Protein AF-A0A914ID58-F1 (afdb_monomer_lite)

Organism: Globodera rostochiensis (NCBI:txid31243)

pLDDT: mean 70.02, std 16.17, range [34.5, 93.0]

Structure (mmCIF, N/CA/C/O backbone):
data_AF-A0A914ID58-F1
#
_entry.id   AF-A0A914ID58-F1
#
loop_
_atom_site.group_PDB
_atom_site.id
_atom_site.type_symbol
_atom_site.label_atom_id
_atom_site.label_alt_id
_atom_site.label_comp_id
_atom_site.label_asym_id
_atom_site.label_entity_id
_atom_site.label_seq_id
_atom_site.pdbx_PDB_ins_code
_atom_site.Cartn_x
_atom_site.Cartn_y
_atom_site.Cartn_z
_atom_site.occupancy
_atom_site.B_iso_or_equiv
_atom_site.auth_seq_id
_atom_site.auth_comp_id
_atom_site.auth_asym_id
_atom_site.auth_atom_id
_atom_site.pdbx_PDB_model_num
ATOM 1 N N . MET A 1 1 ? 6.947 -47.157 29.639 1.00 54.00 1 MET A N 1
ATOM 2 C CA . MET A 1 1 ? 6.952 -46.141 30.723 1.00 54.00 1 MET A CA 1
ATOM 3 C C . MET A 1 1 ? 6.961 -44.685 30.224 1.00 54.00 1 MET A C 1
ATOM 5 O O . MET A 1 1 ? 6.535 -43.816 30.970 1.00 54.00 1 MET A O 1
ATOM 9 N N . GLN A 1 2 ? 7.393 -44.388 28.988 1.00 50.59 2 GLN A N 1
ATOM 10 C CA . GLN A 1 2 ? 7.407 -43.013 28.450 1.00 50.59 2 GLN A CA 1
ATOM 11 C C . GLN A 1 2 ? 6.043 -42.516 27.925 1.00 50.59 2 GLN A C 1
ATOM 13 O O . GLN A 1 2 ? 5.760 -41.330 28.056 1.00 50.59 2 GLN A O 1
ATOM 18 N N . LEU A 1 3 ? 5.170 -43.401 27.421 1.00 50.28 3 LEU A N 1
ATOM 19 C CA . LEU A 1 3 ? 3.848 -43.018 26.889 1.00 50.28 3 LEU A CA 1
ATOM 20 C C . LEU A 1 3 ? 2.952 -42.331 27.941 1.00 50.28 3 LEU A C 1
ATOM 22 O O . LEU A 1 3 ? 2.377 -41.280 27.680 1.00 50.28 3 LEU A O 1
ATOM 26 N N . ALA A 1 4 ? 2.934 -42.862 29.169 1.00 52.16 4 ALA A N 1
ATOM 27 C CA . ALA A 1 4 ? 2.129 -42.320 30.265 1.00 52.16 4 ALA A CA 1
ATOM 28 C C . ALA A 1 4 ? 2.566 -40.908 30.706 1.00 52.16 4 ALA A C 1
ATOM 30 O O . ALA A 1 4 ? 1.734 -40.128 31.166 1.00 52.16 4 ALA A O 1
ATOM 31 N N . ARG A 1 5 ? 3.854 -40.553 30.537 1.00 53.59 5 ARG A N 1
ATOM 32 C CA . ARG A 1 5 ? 4.367 -39.195 30.809 1.00 53.59 5 ARG A CA 1
ATOM 33 C C . ARG A 1 5 ? 3.942 -38.190 29.739 1.00 53.59 5 ARG A C 1
ATOM 35 O O . ARG A 1 5 ? 3.708 -37.032 30.066 1.00 53.59 5 ARG A O 1
ATOM 42 N N . PHE A 1 6 ? 3.819 -38.618 28.483 1.00 55.41 6 PHE A N 1
ATOM 43 C CA . PHE A 1 6 ? 3.346 -37.748 27.404 1.00 55.41 6 PHE A CA 1
ATOM 44 C C . PHE A 1 6 ? 1.855 -37.439 27.529 1.00 55.41 6 PHE A C 1
ATOM 46 O O . PHE A 1 6 ? 1.455 -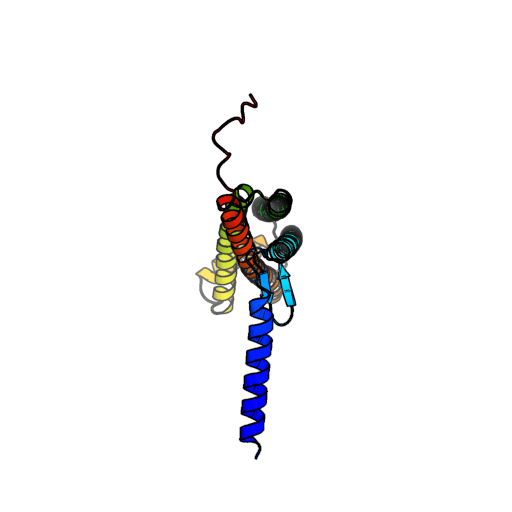36.294 27.332 1.00 55.41 6 PHE A O 1
ATOM 53 N N . GLU A 1 7 ? 1.044 -38.417 27.930 1.00 58.00 7 GLU A N 1
ATOM 54 C CA . GLU A 1 7 ? -0.385 -38.196 28.168 1.00 58.00 7 GLU A CA 1
ATOM 55 C C . GLU A 1 7 ? -0.623 -37.257 29.353 1.00 58.00 7 GLU A C 1
ATOM 57 O O . GLU A 1 7 ? -1.420 -36.327 29.246 1.00 58.00 7 GLU A O 1
ATOM 62 N N . THR A 1 8 ? 0.126 -37.406 30.450 1.00 62.38 8 THR A N 1
ATOM 63 C CA . THR A 1 8 ? 0.026 -36.480 31.593 1.00 62.38 8 THR A CA 1
ATOM 64 C C . THR A 1 8 ? 0.502 -35.070 31.251 1.00 62.38 8 THR A C 1
ATOM 66 O O . THR A 1 8 ? -0.122 -34.102 31.688 1.00 62.38 8 THR A O 1
ATOM 69 N N . LEU A 1 9 ? 1.542 -34.922 30.422 1.00 56.16 9 LEU A N 1
ATOM 70 C CA . LEU A 1 9 ? 1.986 -33.608 29.951 1.00 56.16 9 LEU A CA 1
ATOM 71 C C . LEU A 1 9 ? 0.943 -32.960 29.027 1.00 56.16 9 LEU A C 1
ATOM 73 O O . LEU A 1 9 ? 0.621 -31.786 29.188 1.00 56.16 9 LEU A O 1
ATOM 77 N N . ALA A 1 10 ? 0.363 -33.727 28.100 1.00 59.00 10 ALA A N 1
ATOM 78 C CA . ALA A 1 10 ? -0.673 -33.246 27.190 1.00 59.00 10 ALA A CA 1
ATOM 79 C C . ALA A 1 10 ? -1.956 -32.848 27.938 1.00 59.00 10 ALA A C 1
ATOM 81 O O . ALA A 1 10 ? -2.566 -31.828 27.615 1.00 59.00 10 ALA A O 1
ATOM 82 N N . ILE A 1 11 ? -2.342 -33.604 28.969 1.00 65.56 11 ILE A N 1
ATOM 83 C CA . ILE A 1 11 ? -3.489 -33.291 29.830 1.00 65.56 11 ILE A CA 1
ATOM 84 C C . ILE A 1 11 ? -3.209 -32.038 30.666 1.00 65.56 11 ILE A C 1
ATOM 86 O O . ILE A 1 11 ? -4.067 -31.159 30.721 1.00 65.56 11 ILE A O 1
ATOM 90 N N . SER A 1 12 ? -2.006 -31.902 31.232 1.00 61.50 12 SER A N 1
ATOM 91 C CA . SER A 1 12 ? -1.594 -30.720 32.002 1.00 61.50 12 SER A CA 1
ATOM 92 C C . SER A 1 12 ? -1.546 -29.454 31.137 1.00 61.50 12 SER A C 1
ATOM 94 O O . SER A 1 12 ? -2.072 -28.411 31.523 1.00 61.50 12 SER A O 1
ATOM 96 N N . ILE A 1 13 ? -1.029 -29.543 29.906 1.00 57.78 13 ILE A N 1
ATOM 97 C CA . ILE A 1 13 ? -1.053 -28.436 28.938 1.00 57.78 13 ILE A CA 1
ATOM 98 C C . ILE A 1 13 ? -2.498 -28.079 28.578 1.00 57.78 13 ILE A C 1
ATOM 100 O O . ILE A 1 13 ? -2.874 -26.909 28.616 1.00 57.78 13 ILE A O 1
ATOM 104 N N . LYS A 1 14 ? -3.344 -29.072 28.283 1.00 56.38 14 LYS A N 1
ATOM 105 C CA . LYS A 1 14 ? -4.752 -28.844 27.931 1.00 56.38 14 LYS A CA 1
ATOM 106 C C . LYS A 1 14 ? -5.540 -28.236 29.094 1.00 56.38 14 LYS A C 1
ATOM 108 O O . LYS A 1 14 ? -6.382 -27.377 28.854 1.00 56.38 14 LYS A O 1
ATOM 113 N N . GLN A 1 15 ? -5.255 -28.628 30.336 1.00 55.53 15 GLN A N 1
ATOM 114 C CA . GLN A 1 15 ? -5.858 -28.050 31.539 1.00 55.53 15 GLN A CA 1
ATOM 115 C C . GLN A 1 15 ? -5.365 -26.627 31.811 1.00 55.53 15 GLN A C 1
ATOM 117 O O . GLN A 1 15 ? -6.201 -25.769 32.072 1.00 55.53 15 GLN A O 1
ATOM 122 N N . ASN A 1 16 ? -4.073 -26.338 31.638 1.00 51.53 16 ASN A N 1
ATOM 123 C CA . ASN A 1 16 ? -3.541 -24.975 31.745 1.00 51.53 16 ASN A CA 1
ATOM 124 C C . ASN A 1 16 ? -4.132 -24.046 30.671 1.00 51.53 16 ASN A C 1
ATOM 126 O O . ASN A 1 16 ? -4.531 -22.924 30.975 1.00 51.53 16 ASN A O 1
ATOM 130 N N . PHE A 1 17 ? -4.299 -24.522 29.432 1.00 50.16 17 PHE A N 1
ATOM 131 C CA . PHE A 1 17 ? -4.996 -23.770 28.379 1.00 50.16 17 PHE A CA 1
ATOM 132 C C . PHE A 1 17 ? -6.484 -23.562 28.688 1.00 50.16 17 PHE A C 1
ATOM 134 O O . PHE A 1 17 ? -7.033 -22.499 28.397 1.00 50.16 17 PHE A O 1
ATOM 141 N N . LYS A 1 18 ? -7.143 -24.549 29.306 1.00 45.22 18 LYS A N 1
ATOM 142 C CA . LYS A 1 18 ? -8.551 -24.446 29.708 1.00 45.22 18 LYS A CA 1
ATOM 143 C C . LYS A 1 18 ? -8.740 -23.517 30.917 1.00 45.22 18 LYS A C 1
ATOM 145 O O . LYS A 1 18 ? -9.728 -22.794 30.953 1.00 45.22 18 LYS A O 1
ATOM 150 N N . GLN A 1 19 ? -7.780 -23.467 31.843 1.00 44.59 19 GLN A N 1
ATOM 151 C CA . GLN A 1 19 ? -7.748 -22.504 32.952 1.00 44.59 19 GLN A CA 1
ATOM 152 C C . GLN A 1 19 ? -7.433 -21.077 32.485 1.00 44.59 19 GLN A C 1
ATOM 154 O O . GLN A 1 19 ? -8.035 -20.135 32.996 1.00 44.59 19 GLN A O 1
ATOM 159 N N . LEU A 1 20 ? -6.583 -20.895 31.465 1.00 44.56 20 LEU A N 1
ATOM 160 C CA . LEU A 1 20 ? -6.441 -19.592 30.800 1.00 44.56 20 LEU A CA 1
ATOM 161 C C . LEU A 1 20 ? -7.729 -19.168 30.075 1.00 44.56 20 LEU A C 1
ATOM 163 O O . LEU A 1 20 ? -8.012 -17.976 29.997 1.00 44.56 20 LEU A O 1
ATOM 167 N N . SER A 1 21 ? -8.510 -20.129 29.572 1.00 43.53 21 SER A N 1
ATOM 168 C CA . SER A 1 21 ? -9.779 -19.888 28.875 1.00 43.53 21 SER A CA 1
ATOM 169 C C . SER A 1 21 ? -10.948 -19.577 29.815 1.00 43.53 21 SER A C 1
ATOM 171 O O . SER A 1 21 ? -11.846 -18.844 29.419 1.00 43.53 21 SER A O 1
ATOM 173 N N . SER A 1 22 ? -10.967 -20.064 31.060 1.00 34.50 22 SER A N 1
ATOM 174 C CA . SER A 1 22 ? -12.044 -19.727 32.008 1.00 34.50 22 SER A CA 1
ATOM 175 C C . SER A 1 22 ? -11.877 -18.356 32.675 1.00 34.50 22 SER A C 1
ATOM 177 O O . SER A 1 22 ? -12.791 -17.901 33.354 1.00 34.50 22 SER A O 1
ATOM 179 N N . MET A 1 23 ? -10.741 -17.673 32.472 1.00 39.75 23 MET A N 1
ATOM 180 C CA . MET A 1 23 ? -10.590 -16.243 32.789 1.00 39.75 23 MET A CA 1
ATOM 181 C C . MET A 1 23 ? -11.049 -15.321 31.642 1.00 39.75 23 MET A C 1
ATOM 183 O O . MET A 1 23 ? -10.952 -14.096 31.772 1.00 39.75 23 MET A O 1
ATOM 187 N N . ASP A 1 24 ? -11.584 -15.874 30.546 1.00 42.44 24 ASP A N 1
ATOM 188 C CA . ASP A 1 24 ? -12.280 -15.128 29.489 1.00 42.44 24 ASP A CA 1
ATOM 189 C C . ASP A 1 24 ? -13.736 -14.834 29.913 1.00 42.44 24 ASP A C 1
ATOM 191 O O . ASP A 1 24 ? -14.707 -15.192 29.249 1.00 42.44 24 ASP A O 1
ATOM 195 N N . ALA A 1 25 ? -13.881 -14.176 31.066 1.00 40.28 25 ALA A N 1
ATOM 196 C CA . ALA A 1 25 ? -15.147 -13.637 31.540 1.00 40.28 25 ALA A CA 1
ATOM 197 C C . ALA A 1 25 ? -15.590 -12.478 30.629 1.00 40.28 25 ALA A C 1
ATOM 199 O O . ALA A 1 25 ? -14.978 -11.410 30.645 1.00 40.28 25 ALA A O 1
ATOM 200 N N . GLU A 1 26 ? -16.608 -12.751 29.809 1.00 44.34 26 GLU A N 1
ATOM 201 C CA . GLU A 1 26 ? -17.712 -11.917 29.283 1.00 44.34 26 GLU A CA 1
ATOM 202 C C . GLU A 1 26 ? -17.503 -10.472 28.770 1.00 44.34 26 GLU A C 1
ATOM 204 O O . GLU A 1 26 ? -18.393 -9.968 28.095 1.00 44.34 26 GLU A O 1
ATOM 209 N N . ASN A 1 27 ? -16.365 -9.803 28.974 1.00 44.94 27 ASN A N 1
ATOM 210 C CA . ASN A 1 27 ? -16.196 -8.371 28.676 1.00 44.94 27 ASN A CA 1
ATOM 211 C C . ASN A 1 27 ? -14.786 -7.962 28.203 1.00 44.94 27 ASN A C 1
ATOM 213 O O . ASN A 1 27 ? -14.401 -6.799 28.335 1.00 44.94 27 ASN A O 1
ATOM 217 N N . ARG A 1 28 ? -13.972 -8.877 27.654 1.00 46.88 28 ARG A N 1
ATOM 218 C CA . ARG A 1 28 ? -12.628 -8.506 27.166 1.00 46.88 28 ARG A CA 1
ATOM 219 C C . ARG A 1 28 ? -12.630 -8.094 25.688 1.00 46.88 28 ARG A C 1
ATOM 221 O O . ARG A 1 28 ? -13.265 -8.769 24.875 1.00 46.88 28 ARG A O 1
ATOM 228 N N . PRO A 1 29 ? -11.904 -7.015 25.326 1.00 52.19 29 PRO A N 1
ATOM 229 C CA . PRO A 1 29 ? -11.808 -6.556 23.947 1.00 52.19 29 PRO A CA 1
ATOM 230 C C . PRO A 1 29 ? -11.175 -7.639 23.058 1.00 52.19 29 PRO A C 1
ATOM 232 O O . PRO A 1 29 ? -10.324 -8.406 23.524 1.00 52.19 29 PRO A O 1
ATOM 235 N N . PRO A 1 30 ? -11.557 -7.714 21.773 1.00 56.97 30 PRO A N 1
ATOM 236 C CA . PRO A 1 30 ? -11.017 -8.693 20.841 1.00 56.97 30 PRO A CA 1
ATOM 237 C C . PRO A 1 30 ? -9.487 -8.582 20.762 1.00 56.97 30 PRO A C 1
ATOM 239 O O . PRO A 1 30 ? -8.920 -7.493 20.642 1.00 56.97 30 PRO A O 1
ATOM 242 N N . THR A 1 31 ? -8.804 -9.724 20.843 1.00 55.09 31 THR A N 1
ATOM 243 C CA . THR A 1 31 ? -7.338 -9.831 20.792 1.00 55.09 31 THR A CA 1
ATOM 244 C C . THR A 1 31 ? -6.896 -10.562 19.527 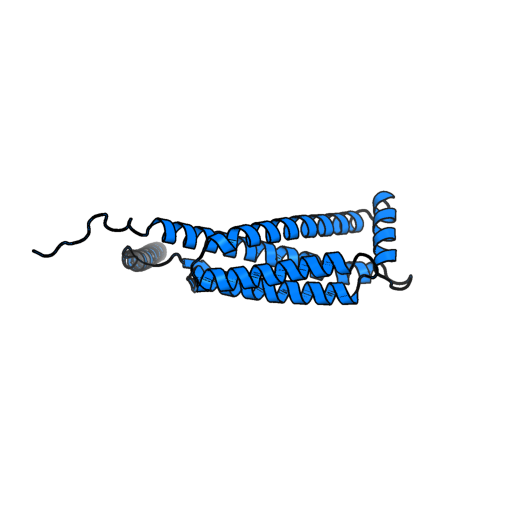1.00 55.09 31 THR A C 1
ATOM 246 O O . THR A 1 31 ? -7.583 -11.454 19.028 1.00 55.09 31 THR A O 1
ATOM 249 N N . PHE A 1 32 ? -5.743 -10.171 18.987 1.00 51.19 32 PHE A N 1
ATOM 250 C CA . PHE A 1 32 ? -5.013 -10.950 17.995 1.00 51.19 32 PHE A CA 1
ATOM 251 C C . PHE A 1 32 ? -4.015 -11.856 18.715 1.00 51.19 32 PHE A C 1
ATOM 253 O O . PHE A 1 32 ? -3.218 -11.394 19.535 1.00 51.19 32 PHE A O 1
ATOM 260 N N . CYS A 1 33 ? -4.041 -13.143 18.377 1.00 55.09 33 CYS A N 1
ATOM 261 C CA . CYS A 1 33 ? -3.009 -14.087 18.783 1.00 55.09 33 CYS A CA 1
ATOM 262 C C . CYS A 1 33 ? -1.959 -14.157 17.669 1.00 55.09 33 CYS A C 1
ATOM 264 O O . CYS A 1 33 ? -2.193 -14.803 16.649 1.00 55.09 33 CYS A O 1
ATOM 266 N N . CYS A 1 34 ? -0.819 -13.495 17.860 1.00 51.84 34 CYS A N 1
ATOM 267 C CA . CYS A 1 34 ? 0.357 -13.650 17.005 1.00 51.84 34 CYS A CA 1
ATOM 268 C C . CYS A 1 34 ? 1.428 -14.404 17.807 1.00 51.84 34 CYS A C 1
ATOM 270 O O . CYS A 1 34 ? 2.290 -13.798 18.441 1.00 51.84 34 CYS A O 1
ATOM 272 N N . GLY A 1 35 ? 1.342 -15.738 17.833 1.00 52.97 35 GLY A N 1
ATOM 273 C CA . GLY A 1 35 ? 2.275 -16.578 18.595 1.00 52.97 35 GLY A CA 1
ATOM 274 C C . GLY A 1 35 ? 2.160 -16.373 20.120 1.00 52.97 35 GLY A C 1
ATOM 275 O O . GLY A 1 35 ? 1.038 -16.336 20.626 1.00 52.97 35 GLY A O 1
ATOM 276 N N . PRO A 1 36 ? 3.272 -16.255 20.876 1.00 44.53 36 PRO A N 1
ATOM 277 C CA . PRO A 1 36 ? 3.241 -16.135 22.339 1.00 44.53 36 PRO A CA 1
ATOM 278 C C . PRO A 1 36 ? 2.733 -14.773 22.845 1.00 44.53 36 PRO A C 1
ATOM 280 O O . PRO A 1 36 ? 2.510 -14.610 24.043 1.00 44.53 36 PRO A O 1
ATOM 283 N N . PHE A 1 37 ? 2.524 -13.797 21.956 1.00 45.84 37 PHE A N 1
ATOM 284 C CA . PHE A 1 37 ? 2.069 -12.458 22.318 1.00 45.84 37 PHE A CA 1
ATOM 285 C C . PHE A 1 37 ? 0.579 -12.285 21.986 1.00 45.84 37 PHE A C 1
ATOM 287 O O . PHE A 1 37 ? 0.162 -12.356 20.826 1.00 45.84 37 PHE A O 1
ATOM 294 N N . ARG A 1 38 ? -0.240 -12.028 23.016 1.00 57.38 38 ARG A N 1
ATOM 295 C CA . ARG A 1 38 ? -1.610 -11.514 22.855 1.00 57.38 38 ARG A CA 1
ATOM 296 C C . ARG A 1 38 ? -1.536 -9.996 22.744 1.00 57.38 38 ARG A C 1
ATOM 298 O O . ARG A 1 38 ? -1.220 -9.322 23.719 1.00 57.38 38 ARG A O 1
ATOM 305 N N . VAL A 1 39 ? -1.852 -9.462 21.570 1.00 67.25 39 VAL A N 1
ATOM 306 C CA . VAL A 1 39 ? -1.942 -8.013 21.345 1.00 67.25 39 VAL A CA 1
ATOM 307 C C . VAL A 1 39 ? -3.413 -7.649 21.170 1.00 67.25 39 VAL A C 1
ATOM 309 O O . VAL A 1 39 ? -4.162 -8.363 20.498 1.00 67.25 39 VAL A O 1
ATOM 312 N N . SER A 1 40 ? -3.864 -6.557 21.793 1.00 77.62 40 SER A N 1
ATOM 313 C CA . SER A 1 40 ? -5.236 -6.078 21.583 1.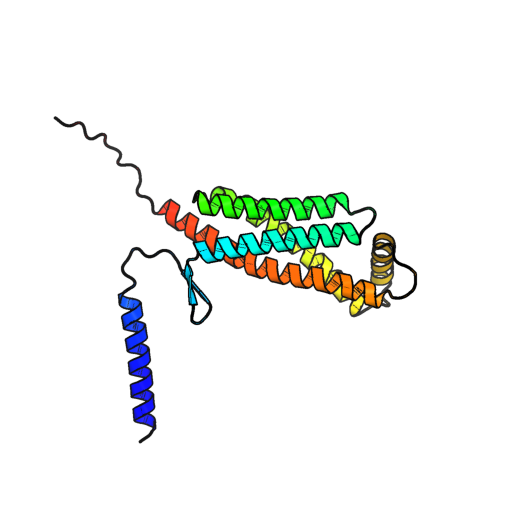00 77.62 40 SER A CA 1
ATOM 314 C C . SER A 1 40 ? -5.445 -5.724 20.105 1.00 77.62 40 SER A C 1
ATOM 316 O O . SER A 1 40 ? -4.526 -5.226 19.448 1.00 77.62 40 SER A O 1
ATOM 318 N N . ILE A 1 41 ? -6.640 -5.965 19.555 1.00 77.75 41 ILE A N 1
ATOM 319 C CA . ILE A 1 41 ? -6.907 -5.654 18.143 1.00 77.75 41 ILE A CA 1
ATOM 320 C C . ILE A 1 41 ? -6.726 -4.159 17.856 1.00 77.75 41 ILE A C 1
ATOM 322 O O . ILE A 1 41 ? -6.275 -3.798 16.772 1.00 77.75 41 ILE A O 1
ATOM 326 N N . GLY A 1 42 ? -7.019 -3.302 18.842 1.00 75.88 42 GLY A N 1
ATOM 327 C CA . GLY A 1 42 ? -6.818 -1.857 18.756 1.00 75.88 42 GLY A CA 1
ATOM 328 C C . GLY A 1 42 ? -5.340 -1.501 18.614 1.00 75.88 42 GLY A C 1
ATOM 329 O O . GLY A 1 42 ? -4.972 -0.791 17.683 1.00 75.88 42 GLY A O 1
ATOM 330 N N . THR A 1 43 ? -4.474 -2.071 19.459 1.00 80.56 43 THR A N 1
ATOM 331 C CA . THR A 1 43 ? -3.017 -1.870 19.375 1.00 80.56 43 THR A CA 1
ATOM 332 C C . THR A 1 43 ? -2.453 -2.401 18.058 1.00 80.56 43 THR A C 1
ATOM 334 O O . THR A 1 43 ? -1.681 -1.708 17.402 1.00 80.56 43 THR A O 1
ATOM 337 N N . ALA A 1 44 ? -2.865 -3.598 17.630 1.00 82.12 44 ALA A N 1
ATOM 338 C CA . ALA A 1 44 ? -2.414 -4.182 16.368 1.00 82.12 44 ALA A CA 1
ATOM 339 C C . ALA A 1 44 ? -2.838 -3.334 15.156 1.00 82.12 44 ALA A C 1
ATOM 341 O O . ALA A 1 44 ? -2.048 -3.141 14.231 1.00 82.12 44 ALA A O 1
ATOM 342 N N . THR A 1 45 ? -4.058 -2.791 15.182 1.00 85.19 45 THR A N 1
ATOM 343 C CA . THR A 1 45 ? -4.573 -1.895 14.137 1.00 85.19 45 THR A CA 1
ATOM 344 C C . THR A 1 45 ? -3.822 -0.570 14.121 1.00 85.19 45 THR A C 1
ATOM 346 O O . THR A 1 45 ? -3.422 -0.121 13.052 1.00 85.19 45 THR A O 1
ATOM 349 N N . TYR A 1 46 ? -3.576 0.024 15.291 1.00 85.75 46 TYR A N 1
ATOM 350 C CA . TYR A 1 46 ? -2.818 1.268 15.426 1.00 85.75 46 TYR A CA 1
ATOM 351 C C . TYR A 1 46 ? -1.397 1.121 14.873 1.00 85.75 46 TYR A C 1
ATOM 353 O O . TYR A 1 46 ? -0.997 1.876 13.993 1.00 85.75 46 TYR A O 1
ATOM 361 N N . VAL A 1 47 ? -0.655 0.106 15.329 1.00 87.75 47 VAL A N 1
ATOM 362 C CA . VAL A 1 47 ? 0.721 -0.143 14.873 1.00 87.75 47 VAL A CA 1
ATOM 363 C C . VAL A 1 47 ? 0.753 -0.448 13.375 1.00 87.75 47 VAL A C 1
ATOM 365 O O . VAL A 1 47 ? 1.608 0.068 12.664 1.00 87.75 47 VAL A O 1
ATOM 368 N N . SER A 1 48 ? -0.205 -1.233 12.873 1.00 89.44 48 SER A N 1
ATOM 369 C CA . SER A 1 48 ? -0.302 -1.520 11.437 1.00 89.44 48 SER A CA 1
ATOM 370 C C . SER A 1 48 ? -0.552 -0.259 10.612 1.00 89.44 48 SER A C 1
ATOM 372 O O . SER A 1 48 ? 0.088 -0.083 9.580 1.00 89.44 48 SER A O 1
ATOM 374 N N . ALA A 1 49 ? -1.432 0.634 11.070 1.00 88.06 49 ALA A N 1
ATOM 375 C CA . ALA A 1 49 ? -1.704 1.896 10.390 1.00 88.06 49 ALA A CA 1
ATOM 376 C C . ALA A 1 49 ? -0.482 2.831 10.401 1.00 88.06 49 ALA A C 1
ATOM 378 O O . ALA A 1 49 ? -0.165 3.419 9.372 1.00 88.06 49 ALA A O 1
ATOM 379 N N . VAL A 1 50 ? 0.257 2.911 11.514 1.00 91.19 50 VAL A N 1
ATOM 380 C CA . VAL A 1 50 ? 1.520 3.671 11.585 1.00 91.19 50 VAL A CA 1
ATOM 381 C C . VAL A 1 50 ? 2.556 3.107 10.611 1.00 91.19 50 VAL A C 1
ATOM 383 O O . VAL A 1 50 ? 3.167 3.865 9.860 1.00 91.19 50 VAL A O 1
ATOM 386 N N . ASN A 1 51 ? 2.727 1.785 10.568 1.00 90.69 51 ASN A N 1
ATOM 387 C CA . ASN A 1 51 ? 3.660 1.153 9.636 1.00 90.69 51 ASN A CA 1
ATOM 388 C C . ASN A 1 51 ? 3.281 1.430 8.178 1.00 90.69 51 ASN A C 1
ATOM 390 O O . ASN A 1 51 ? 4.158 1.745 7.378 1.00 90.69 51 ASN A O 1
ATOM 394 N N . CYS A 1 52 ? 1.992 1.354 7.831 1.00 91.06 52 CYS A N 1
ATOM 395 C CA . CYS A 1 52 ? 1.539 1.666 6.476 1.00 91.06 52 CYS A CA 1
ATOM 396 C C . CYS A 1 52 ? 1.750 3.140 6.128 1.00 91.06 52 CYS A C 1
ATOM 398 O O . CYS A 1 52 ? 2.243 3.434 5.047 1.00 91.06 52 CYS A O 1
ATOM 400 N N . PHE A 1 53 ? 1.474 4.063 7.054 1.00 92.56 53 PHE A N 1
ATOM 401 C CA . PHE A 1 53 ? 1.771 5.485 6.869 1.00 92.56 53 PHE A CA 1
ATOM 402 C C . PHE A 1 53 ? 3.251 5.724 6.528 1.00 92.56 53 PHE A C 1
ATOM 404 O O . PHE A 1 53 ? 3.562 6.401 5.551 1.00 92.56 53 PHE A O 1
ATOM 411 N N . VAL A 1 54 ? 4.168 5.123 7.293 1.00 93.00 54 VAL A N 1
ATOM 412 C CA . VAL A 1 54 ? 5.616 5.251 7.055 1.00 93.00 54 VAL A CA 1
ATOM 413 C C . VAL A 1 54 ? 6.026 4.609 5.726 1.00 93.00 54 VAL A C 1
ATOM 415 O O . VAL A 1 54 ? 6.814 5.195 4.984 1.00 93.00 54 VAL A O 1
ATOM 418 N N . LEU A 1 55 ? 5.483 3.432 5.402 1.00 90.56 55 LEU A N 1
ATOM 419 C CA . LEU A 1 55 ? 5.751 2.742 4.137 1.00 90.56 55 LEU A CA 1
ATOM 420 C C . LEU A 1 55 ? 5.302 3.563 2.924 1.00 90.56 55 LEU A C 1
ATOM 422 O O . LEU A 1 55 ? 6.056 3.662 1.959 1.00 90.56 55 LEU A O 1
ATOM 426 N N . GLU A 1 56 ? 4.119 4.174 2.973 1.00 90.25 56 GLU A N 1
ATOM 427 C CA . GLU A 1 56 ? 3.622 5.008 1.876 1.00 90.25 56 GLU A CA 1
ATOM 428 C C . GLU A 1 56 ? 4.437 6.303 1.741 1.00 90.25 56 GLU A C 1
ATOM 430 O O . GLU A 1 56 ? 4.741 6.715 0.626 1.00 90.25 56 GLU A O 1
ATOM 435 N N . LEU A 1 57 ? 4.902 6.915 2.838 1.00 90.75 57 LEU A N 1
ATOM 436 C CA . LEU A 1 57 ? 5.840 8.046 2.752 1.00 90.75 57 LEU A CA 1
ATOM 437 C C . LEU A 1 57 ? 7.165 7.651 2.092 1.00 90.75 57 LEU A C 1
ATOM 439 O O . LEU A 1 57 ? 7.676 8.384 1.242 1.00 90.75 57 LEU A O 1
ATOM 443 N N . PHE A 1 58 ? 7.710 6.487 2.453 1.00 88.69 58 PHE A N 1
ATOM 444 C CA . PHE A 1 58 ? 8.909 5.958 1.811 1.00 88.69 58 PHE A CA 1
ATOM 445 C C . PHE A 1 58 ? 8.668 5.699 0.321 1.00 88.69 58 PHE A C 1
ATOM 447 O O . PHE A 1 58 ? 9.499 6.071 -0.502 1.00 88.69 58 PHE A O 1
ATOM 454 N N . LEU A 1 59 ? 7.520 5.124 -0.045 1.00 85.75 59 LEU A N 1
ATOM 455 C CA . LEU A 1 59 ? 7.167 4.849 -1.436 1.00 85.75 59 LEU A CA 1
ATOM 456 C C . LEU A 1 59 ? 6.913 6.132 -2.240 1.00 85.75 59 LEU A C 1
ATOM 458 O O . LEU A 1 59 ? 7.272 6.186 -3.413 1.00 85.75 59 LEU A O 1
ATOM 462 N N . ALA A 1 60 ? 6.358 7.179 -1.626 1.00 85.69 60 ALA A N 1
ATOM 463 C CA . ALA A 1 60 ? 6.202 8.494 -2.242 1.00 85.69 60 ALA A CA 1
ATOM 464 C C . ALA A 1 60 ? 7.565 9.144 -2.512 1.00 85.69 60 ALA A C 1
ATOM 466 O O . ALA A 1 60 ? 7.790 9.652 -3.608 1.00 85.69 60 ALA A O 1
ATOM 467 N N . GLY A 1 61 ? 8.488 9.084 -1.546 1.00 83.00 61 GLY A N 1
ATOM 468 C CA . GLY A 1 61 ? 9.860 9.568 -1.711 1.00 83.00 61 GLY A CA 1
ATOM 469 C C . GLY A 1 61 ? 10.650 8.760 -2.743 1.00 83.00 61 GLY A C 1
ATOM 470 O O . GLY A 1 61 ? 11.320 9.339 -3.595 1.00 83.00 61 GLY A O 1
ATOM 471 N N . HIS A 1 62 ? 10.520 7.430 -2.709 1.00 79.81 62 HIS A N 1
ATOM 472 C CA . HIS A 1 62 ? 11.107 6.537 -3.704 1.00 79.81 62 HIS A CA 1
ATOM 473 C C . HIS A 1 62 ? 10.552 6.838 -5.085 1.00 79.81 62 HIS A C 1
ATOM 475 O O . HIS A 1 62 ? 11.335 6.979 -6.008 1.00 79.81 62 HIS A O 1
ATOM 481 N N . SER A 1 63 ? 9.233 7.009 -5.212 1.00 77.31 63 SER A N 1
ATOM 482 C CA . SER A 1 63 ? 8.637 7.468 -6.456 1.00 77.31 63 SER A CA 1
ATOM 483 C C . SER A 1 63 ? 9.348 8.754 -6.852 1.00 77.31 63 SER A C 1
ATOM 485 O O . SER A 1 63 ? 10.155 8.670 -7.767 1.00 77.31 63 SER A O 1
ATOM 487 N N . LEU A 1 64 ? 9.215 9.862 -6.102 1.00 75.81 64 LEU A N 1
ATOM 488 C CA . LEU A 1 64 ? 9.803 11.187 -6.399 1.00 75.81 64 LEU A CA 1
ATOM 489 C C . LEU A 1 64 ? 11.243 11.180 -6.949 1.00 75.81 64 LEU A C 1
ATOM 491 O O . LEU A 1 64 ? 11.558 12.010 -7.799 1.00 75.81 64 LEU A O 1
ATOM 495 N N . ALA A 1 65 ? 12.091 10.251 -6.509 1.00 71.56 65 ALA A N 1
ATOM 496 C CA . ALA A 1 65 ? 13.462 10.109 -6.986 1.00 71.56 65 ALA A CA 1
ATOM 497 C C . ALA A 1 65 ? 13.617 9.456 -8.381 1.00 71.56 65 ALA A C 1
ATOM 499 O O . ALA A 1 65 ? 14.617 9.722 -9.046 1.00 71.56 65 ALA A O 1
ATOM 500 N N . PHE A 1 66 ? 12.680 8.610 -8.830 1.00 66.38 66 PHE A N 1
ATOM 501 C CA . PHE A 1 66 ? 12.881 7.699 -9.967 1.00 66.38 66 PHE A CA 1
ATOM 502 C C . PHE A 1 66 ? 11.954 7.884 -11.187 1.00 66.38 66 PHE A C 1
ATOM 504 O O . PHE A 1 66 ? 12.362 7.454 -12.264 1.00 66.38 66 PHE A O 1
ATOM 511 N N . PHE A 1 67 ? 10.772 8.521 -11.116 1.00 64.25 67 PHE A N 1
ATOM 512 C CA . PHE A 1 67 ? 9.920 8.724 -12.315 1.00 64.25 67 PHE A CA 1
ATOM 513 C C . PHE A 1 67 ? 9.804 10.195 -12.772 1.00 64.25 67 PHE A C 1
ATOM 515 O O . PHE A 1 67 ? 9.807 11.126 -11.974 1.00 64.25 67 PHE A O 1
ATOM 522 N N . SER A 1 68 ? 9.679 10.438 -14.084 1.00 58.44 68 SER A N 1
ATOM 523 C CA . SER A 1 68 ? 9.814 11.803 -14.641 1.00 58.44 68 SER A CA 1
ATOM 524 C C . SER A 1 68 ? 8.498 12.545 -14.959 1.00 58.44 68 SER A C 1
ATOM 526 O O . SER A 1 68 ? 8.379 13.711 -14.603 1.00 58.44 68 SER A O 1
ATOM 528 N N . TYR A 1 69 ? 7.494 11.924 -15.603 1.00 51.75 69 TYR A N 1
ATOM 529 C CA . TYR A 1 69 ? 6.299 12.651 -16.116 1.00 51.75 69 TYR A CA 1
ATOM 530 C C . TYR A 1 69 ? 4.937 12.166 -15.578 1.00 51.75 69 TYR A C 1
ATOM 532 O O . TYR A 1 69 ? 4.034 12.974 -15.380 1.00 51.75 69 TYR A O 1
ATOM 540 N N . LEU A 1 70 ? 4.779 10.877 -15.256 1.00 56.19 70 LEU A N 1
ATOM 541 C CA . LEU A 1 70 ? 3.564 10.315 -14.621 1.00 56.19 70 LEU A CA 1
ATOM 542 C C . LEU A 1 70 ? 3.534 10.502 -13.095 1.00 56.19 70 LEU A C 1
ATOM 544 O O . LEU A 1 70 ? 2.708 9.936 -12.378 1.00 56.19 70 LEU A O 1
ATOM 548 N N . HIS A 1 71 ? 4.467 11.301 -12.593 1.00 64.88 71 HIS A N 1
ATOM 549 C CA . HIS A 1 71 ? 4.924 11.184 -11.231 1.00 64.88 71 HIS A CA 1
ATOM 550 C C . HIS A 1 71 ? 4.041 11.856 -10.206 1.00 64.88 71 HIS A C 1
ATOM 552 O O . HIS A 1 71 ? 3.819 11.328 -9.123 1.00 64.88 71 HIS A O 1
ATOM 558 N N . TYR A 1 72 ? 3.510 13.016 -10.572 1.00 70.00 72 TYR A N 1
ATOM 559 C CA . TYR A 1 72 ? 2.759 13.835 -9.644 1.00 70.00 72 TYR A CA 1
ATOM 560 C C . TYR A 1 72 ? 1.479 13.129 -9.190 1.00 70.00 72 TYR A C 1
ATOM 562 O O . TYR A 1 72 ? 1.197 13.079 -8.001 1.00 70.00 72 TYR A O 1
ATOM 570 N N . TYR A 1 73 ? 0.753 12.487 -10.110 1.00 78.88 73 TYR A N 1
ATOM 571 C CA . TYR A 1 73 ? -0.475 11.762 -9.775 1.00 78.88 73 TYR A CA 1
ATOM 572 C C . TYR A 1 73 ? -0.215 10.493 -8.963 1.00 78.88 73 TYR A C 1
ATOM 574 O O . TYR A 1 73 ? -0.935 10.236 -8.003 1.00 78.88 73 TYR A O 1
ATOM 582 N N . ALA A 1 74 ? 0.825 9.727 -9.308 1.00 75.44 74 ALA A N 1
ATOM 583 C CA . ALA A 1 74 ? 1.202 8.538 -8.549 1.00 75.44 74 ALA A CA 1
ATOM 584 C C . ALA A 1 74 ? 1.655 8.906 -7.127 1.00 75.44 74 ALA A C 1
ATOM 586 O O . ALA A 1 74 ? 1.181 8.320 -6.158 1.00 75.44 74 ALA A O 1
ATOM 587 N N . VAL A 1 75 ? 2.497 9.935 -6.990 1.00 82.25 75 VAL A N 1
ATOM 588 C CA . VAL A 1 75 ? 2.956 10.450 -5.694 1.00 82.25 75 VAL A CA 1
ATOM 589 C C . VAL A 1 75 ? 1.788 10.997 -4.880 1.00 82.25 75 VAL A C 1
ATOM 591 O O . VAL A 1 75 ? 1.652 10.643 -3.714 1.00 82.25 75 VAL A O 1
ATOM 594 N N . LEU A 1 76 ? 0.908 11.809 -5.474 1.00 86.75 76 LEU A N 1
ATOM 595 C CA . LEU A 1 76 ? -0.285 12.316 -4.792 1.00 86.75 76 LEU A CA 1
ATOM 596 C C . LEU A 1 76 ? -1.211 11.190 -4.334 1.00 86.75 76 LEU A C 1
ATOM 598 O O . LEU A 1 76 ? -1.767 11.270 -3.243 1.00 86.75 76 LEU A O 1
ATOM 602 N N . PHE A 1 77 ? -1.370 10.143 -5.142 1.00 87.81 77 PHE A N 1
ATOM 603 C CA . PHE A 1 77 ? -2.174 8.987 -4.773 1.00 87.81 77 PHE A CA 1
ATOM 604 C C . PHE A 1 77 ? -1.558 8.224 -3.594 1.00 87.81 77 PHE A C 1
ATOM 606 O O . PHE A 1 77 ? -2.257 7.936 -2.627 1.00 87.81 77 PHE A O 1
ATOM 613 N N . VAL A 1 78 ? -0.247 7.971 -3.616 1.00 87.25 78 VAL A N 1
ATOM 614 C CA . VAL A 1 78 ? 0.478 7.345 -2.496 1.00 87.25 78 VAL A CA 1
ATOM 615 C C . VAL A 1 78 ? 0.404 8.212 -1.232 1.00 87.25 78 VAL A C 1
ATOM 617 O O . VAL A 1 78 ? 0.153 7.705 -0.141 1.00 87.25 78 VAL A O 1
ATOM 620 N N . LEU A 1 79 ? 0.526 9.535 -1.360 1.00 90.38 79 LEU A N 1
ATOM 621 C CA . LEU A 1 79 ? 0.339 10.463 -0.242 1.00 90.38 79 LEU A CA 1
ATOM 622 C C . LEU A 1 79 ? -1.101 10.440 0.285 1.00 90.38 79 LEU A C 1
ATOM 624 O O . LEU A 1 79 ? -1.302 10.467 1.496 1.00 90.38 79 LEU A O 1
ATOM 628 N N . ALA A 1 80 ? -2.105 10.340 -0.587 1.00 91.12 80 ALA A N 1
ATOM 629 C CA . ALA A 1 80 ? -3.493 10.166 -0.170 1.00 91.12 80 ALA A CA 1
ATOM 630 C C . ALA A 1 80 ? -3.691 8.848 0.602 1.00 91.12 80 ALA A C 1
ATOM 632 O O . ALA A 1 80 ? -4.415 8.842 1.598 1.00 91.12 80 ALA A O 1
ATOM 633 N N . CYS A 1 81 ? -2.999 7.768 0.213 1.00 91.19 81 CYS A N 1
ATOM 634 C CA . CYS A 1 81 ? -2.945 6.515 0.979 1.00 91.19 81 CYS A CA 1
ATOM 635 C C . CYS A 1 81 ? -2.311 6.735 2.359 1.00 91.19 81 CYS A C 1
ATOM 637 O O . CYS A 1 81 ? -2.894 6.361 3.374 1.00 91.19 81 CYS A O 1
ATOM 639 N N . ALA A 1 82 ? -1.186 7.452 2.433 1.00 91.25 82 ALA A N 1
ATOM 640 C CA . ALA A 1 82 ? -0.563 7.812 3.706 1.00 91.25 82 ALA A CA 1
ATOM 641 C C . ALA A 1 82 ? -1.534 8.595 4.617 1.00 91.25 82 ALA A C 1
ATOM 643 O O . ALA A 1 82 ? -1.716 8.255 5.789 1.00 91.25 82 ALA A O 1
ATOM 644 N N . PHE A 1 83 ? -2.226 9.604 4.081 1.00 91.44 83 PHE A N 1
ATOM 645 C CA . PHE A 1 83 ? -3.241 10.352 4.830 1.00 91.44 83 PHE A CA 1
ATOM 646 C C . PHE A 1 83 ? -4.429 9.481 5.262 1.00 91.44 83 PHE A C 1
ATOM 648 O O . PHE A 1 83 ? -4.956 9.678 6.359 1.00 91.44 83 PHE A O 1
ATOM 655 N N . SER A 1 84 ? -4.826 8.492 4.458 1.00 92.56 84 SER A N 1
ATOM 656 C CA . SER A 1 84 ? -5.860 7.516 4.827 1.00 92.56 84 SER A CA 1
ATOM 657 C C . SER A 1 84 ? -5.472 6.770 6.113 1.00 92.56 84 SER A C 1
ATOM 659 O O . SER A 1 84 ? -6.275 6.644 7.039 1.00 92.56 84 SER A O 1
ATOM 661 N N . HIS A 1 85 ? -4.208 6.367 6.252 1.00 90.44 85 HIS A N 1
ATOM 662 C CA . HIS A 1 85 ? -3.732 5.681 7.451 1.00 90.44 85 HIS A CA 1
ATOM 663 C C . HIS A 1 85 ? -3.709 6.586 8.692 1.00 90.44 85 HIS A C 1
ATOM 665 O O . HIS A 1 85 ? -4.002 6.116 9.794 1.00 90.44 85 HIS A O 1
ATOM 671 N N . LEU A 1 86 ? -3.463 7.893 8.538 1.00 90.38 86 LEU A N 1
ATOM 672 C CA . LEU A 1 86 ? -3.643 8.863 9.628 1.00 90.38 86 LEU A CA 1
ATOM 673 C C . LEU A 1 86 ? -5.113 8.960 10.064 1.00 90.38 86 LEU A C 1
ATOM 675 O O . LEU A 1 86 ? -5.397 9.011 11.263 1.00 90.38 86 LEU A O 1
ATOM 679 N N . LEU A 1 87 ? -6.057 8.920 9.118 1.00 89.62 87 LEU A N 1
ATOM 680 C CA . LEU A 1 87 ? -7.490 8.876 9.427 1.00 89.62 87 LEU A CA 1
ATOM 681 C C . LEU A 1 87 ? -7.890 7.573 10.123 1.00 89.62 87 LEU A C 1
ATOM 683 O O . LEU A 1 87 ? -8.734 7.606 11.015 1.00 89.62 87 LEU A O 1
ATOM 687 N N . VAL A 1 88 ? -7.265 6.442 9.787 1.00 87.44 88 VAL A N 1
ATOM 688 C CA . VAL A 1 88 ? -7.441 5.170 10.511 1.00 87.44 88 VAL A CA 1
ATOM 689 C C . VAL A 1 88 ? -6.941 5.286 11.953 1.00 87.44 88 VAL A C 1
ATOM 691 O O . VAL A 1 88 ? -7.631 4.847 12.874 1.00 87.44 88 VAL A O 1
ATOM 694 N N . ILE A 1 89 ? -5.780 5.909 12.176 1.00 87.81 89 ILE A N 1
ATOM 695 C CA . ILE A 1 89 ? -5.234 6.162 13.520 1.00 87.81 89 ILE A CA 1
ATOM 696 C C . ILE A 1 89 ? -6.189 7.049 14.329 1.00 87.81 89 ILE A C 1
ATOM 698 O O . ILE A 1 89 ? -6.556 6.711 15.457 1.00 87.81 89 ILE A O 1
ATOM 702 N N . TYR A 1 90 ? -6.642 8.153 13.737 1.00 85.81 90 TYR A N 1
ATOM 703 C CA . TYR A 1 90 ? -7.605 9.059 14.358 1.00 85.81 90 TYR A CA 1
ATOM 704 C C . TYR A 1 90 ? -8.961 8.380 14.607 1.00 85.81 90 TYR A C 1
ATOM 706 O O . TYR A 1 90 ? -9.576 8.565 15.658 1.00 85.81 90 TYR A O 1
ATOM 714 N N . GLY A 1 91 ? -9.424 7.550 13.672 1.00 82.19 91 GLY A N 1
ATOM 715 C CA . GLY A 1 91 ? -10.651 6.772 13.793 1.00 82.19 91 GLY A CA 1
ATOM 716 C C . GLY A 1 91 ? -10.577 5.732 14.907 1.00 82.19 91 GLY A C 1
ATOM 717 O O . GLY A 1 91 ? -11.557 5.562 15.630 1.00 82.19 91 GLY A O 1
ATOM 718 N N . GLN A 1 92 ? -9.422 5.083 15.097 1.00 83.00 92 GLN A N 1
ATOM 719 C CA . GLN A 1 92 ? -9.182 4.215 16.253 1.00 83.00 92 GLN A CA 1
ATOM 720 C C . GLN A 1 92 ? -9.243 5.008 17.560 1.00 83.00 92 GLN A C 1
ATOM 722 O O . GLN A 1 92 ? -9.937 4.599 18.490 1.00 83.00 92 GLN A O 1
ATOM 727 N N . TYR A 1 93 ? -8.565 6.158 17.621 1.00 83.06 93 TYR A N 1
ATOM 728 C CA . TYR A 1 93 ? -8.543 7.009 18.813 1.00 83.06 93 TYR A CA 1
ATOM 729 C C . TYR A 1 93 ? -9.952 7.470 19.224 1.00 83.06 93 TYR A C 1
ATOM 731 O O . TYR A 1 93 ? -10.332 7.339 20.385 1.00 83.06 93 TYR A O 1
ATOM 739 N N . ASN A 1 94 ? -10.765 7.915 18.261 1.00 83.31 94 ASN A N 1
ATOM 740 C CA . ASN A 1 94 ? -12.139 8.375 18.502 1.00 83.31 94 ASN A CA 1
ATOM 741 C C . ASN A 1 94 ? -13.193 7.259 18.461 1.00 83.31 94 ASN A C 1
ATOM 743 O O . ASN A 1 94 ? -14.387 7.547 18.519 1.00 83.31 94 ASN A O 1
ATOM 747 N N . ARG A 1 95 ? -12.776 5.993 18.322 1.00 77.88 95 ARG A N 1
ATOM 748 C CA . ARG A 1 95 ? -13.658 4.819 18.193 1.00 77.88 95 ARG A CA 1
ATOM 749 C C . ARG A 1 95 ? -14.760 4.988 17.136 1.00 77.88 95 ARG A C 1
ATOM 751 O O . ARG A 1 95 ? -15.884 4.527 17.324 1.00 77.88 95 ARG A O 1
ATOM 758 N N . ASN A 1 96 ? -14.447 5.638 16.014 1.00 78.94 96 ASN A N 1
ATOM 759 C CA . ASN A 1 96 ? -15.402 5.911 14.942 1.00 78.94 96 ASN A CA 1
ATOM 760 C C . ASN A 1 96 ? -15.125 5.017 13.715 1.00 78.94 96 ASN A C 1
ATOM 762 O O . ASN A 1 96 ? -14.255 5.345 12.902 1.00 78.94 96 ASN A O 1
ATOM 766 N N . PRO A 1 97 ? -15.866 3.904 13.534 1.00 75.75 97 PRO A N 1
ATOM 767 C CA . PRO A 1 97 ? -15.631 2.965 12.438 1.00 75.75 97 PRO A CA 1
ATOM 768 C C . PRO A 1 97 ? -15.971 3.540 11.054 1.00 75.75 97 PRO A C 1
ATOM 770 O O . PRO A 1 97 ? -15.472 3.029 10.054 1.00 75.75 97 PRO A O 1
ATOM 773 N N . ASN A 1 98 ? -16.770 4.609 10.958 1.00 82.12 98 ASN A N 1
ATOM 774 C CA . ASN A 1 98 ? -17.162 5.187 9.665 1.00 82.12 98 ASN A CA 1
ATOM 775 C C . ASN A 1 98 ? -15.978 5.825 8.926 1.00 82.12 98 ASN A C 1
ATOM 777 O O . ASN A 1 98 ? -15.994 5.907 7.702 1.00 82.12 98 ASN A O 1
ATOM 781 N N . LEU A 1 99 ? -14.928 6.211 9.657 1.00 80.69 99 LEU A N 1
ATOM 782 C CA . LEU A 1 99 ? -13.695 6.745 9.079 1.00 80.69 99 LEU A CA 1
ATOM 783 C C . LEU A 1 99 ? -12.821 5.658 8.429 1.00 80.69 99 LEU A C 1
ATOM 785 O O . LEU A 1 99 ? -11.964 5.974 7.612 1.00 80.69 99 LEU A O 1
ATOM 789 N N . PHE A 1 100 ? -13.051 4.375 8.730 1.00 80.25 100 PHE A N 1
ATOM 790 C CA . PHE A 1 100 ? -12.245 3.264 8.206 1.00 80.25 100 PHE A CA 1
ATOM 791 C C . PHE A 1 100 ? -12.685 2.834 6.812 1.00 80.25 100 PHE A C 1
ATOM 793 O O . PHE A 1 100 ? -11.846 2.457 6.004 1.00 80.25 100 PHE A O 1
ATOM 800 N N . ALA A 1 101 ? -13.988 2.865 6.527 1.00 77.75 101 ALA A N 1
ATOM 801 C CA . ALA A 1 101 ? -14.550 2.404 5.259 1.00 77.75 101 ALA A CA 1
ATOM 802 C C . ALA A 1 101 ? -13.957 3.102 4.013 1.00 77.75 101 ALA A C 1
ATOM 804 O O . ALA A 1 101 ? -13.574 2.390 3.076 1.00 77.75 101 ALA A O 1
ATOM 805 N N . PRO A 1 102 ? -13.816 4.446 3.972 1.00 81.81 102 PRO A N 1
ATOM 806 C CA . PRO A 1 102 ? -13.161 5.099 2.841 1.00 81.81 102 PRO A CA 1
ATOM 807 C C . PRO A 1 102 ? -11.665 4.761 2.767 1.00 81.81 102 PRO A C 1
ATOM 809 O O . PRO A 1 102 ? -11.155 4.541 1.672 1.00 81.81 102 PRO A O 1
ATOM 812 N N . CYS A 1 103 ? -10.980 4.632 3.908 1.00 86.12 103 CYS A N 1
ATOM 813 C CA . CYS A 1 103 ? -9.552 4.299 3.945 1.00 86.12 103 CYS A CA 1
ATOM 814 C C . CYS A 1 103 ? -9.286 2.873 3.437 1.00 86.12 103 CYS A C 1
ATOM 816 O O . CYS A 1 103 ? -8.434 2.672 2.583 1.00 86.12 103 CYS A O 1
ATOM 818 N N . LEU A 1 104 ? -10.094 1.896 3.860 1.00 85.19 104 LEU A N 1
ATOM 819 C CA . LEU A 1 104 ? -10.020 0.513 3.376 1.00 85.19 104 LEU A CA 1
ATOM 820 C C . LEU A 1 104 ? -10.346 0.394 1.880 1.00 85.19 104 LEU A C 1
ATOM 822 O O . LEU A 1 104 ? -9.803 -0.468 1.192 1.00 85.19 104 LEU A O 1
ATOM 826 N N . SER A 1 105 ? -11.244 1.232 1.362 1.00 87.50 105 SER A N 1
ATOM 827 C CA . SER A 1 105 ? -11.516 1.272 -0.079 1.00 87.50 105 SER A CA 1
ATOM 828 C C . SER A 1 105 ? -10.303 1.795 -0.849 1.00 87.50 105 SER A C 1
ATOM 830 O O . SER A 1 105 ? -9.902 1.206 -1.851 1.00 87.50 105 SER A O 1
ATOM 832 N N . LEU A 1 106 ? -9.693 2.872 -0.353 1.00 88.69 106 LEU A N 1
ATOM 833 C CA . LEU A 1 106 ? -8.536 3.511 -0.969 1.00 88.69 106 LEU A CA 1
ATOM 834 C C . LEU A 1 106 ? -7.302 2.591 -0.953 1.00 88.69 106 LEU A C 1
ATOM 836 O O . LEU A 1 106 ? -6.668 2.410 -1.992 1.00 88.69 106 LEU A O 1
ATOM 840 N N . ASP A 1 107 ? -7.048 1.904 0.162 1.00 85.56 107 ASP A N 1
ATOM 841 C CA . ASP A 1 107 ? -6.000 0.880 0.269 1.00 85.56 107 ASP A CA 1
ATOM 842 C C . ASP A 1 107 ? -6.243 -0.297 -0.686 1.00 85.56 107 ASP A C 1
ATOM 844 O O . ASP A 1 107 ? -5.308 -0.815 -1.295 1.00 85.56 107 ASP A O 1
ATOM 848 N N . GLY A 1 108 ? -7.502 -0.722 -0.848 1.00 86.19 108 GLY A N 1
ATOM 849 C CA . GLY A 1 108 ? -7.873 -1.789 -1.778 1.00 86.19 108 GLY A CA 1
ATOM 850 C C . GLY A 1 108 ? -7.577 -1.419 -3.233 1.00 86.19 108 GLY A C 1
ATOM 851 O O . GLY A 1 108 ? -6.985 -2.211 -3.967 1.00 86.19 108 GLY A O 1
ATOM 852 N N . ILE A 1 109 ? -7.923 -0.191 -3.633 1.00 89.44 109 ILE A N 1
ATOM 853 C CA . ILE A 1 109 ? -7.599 0.358 -4.957 1.00 89.44 109 ILE A CA 1
ATOM 854 C C . ILE A 1 109 ? -6.079 0.397 -5.155 1.00 89.44 109 ILE A C 1
ATOM 856 O O . ILE A 1 109 ? -5.569 -0.064 -6.178 1.00 89.44 109 ILE A O 1
ATOM 860 N N . ARG A 1 110 ? -5.339 0.887 -4.156 1.00 86.94 110 ARG A N 1
ATOM 861 C CA . ARG A 1 110 ? -3.873 0.940 -4.174 1.00 86.94 110 ARG A CA 1
ATOM 862 C C . ARG A 1 110 ? -3.247 -0.441 -4.330 1.00 86.94 110 ARG A C 1
ATOM 864 O O . ARG A 1 110 ? -2.367 -0.623 -5.170 1.00 86.94 110 ARG A O 1
ATOM 871 N N . LEU A 1 111 ? -3.702 -1.425 -3.554 1.00 87.88 111 LEU A N 1
ATOM 872 C CA . LEU A 1 111 ? -3.215 -2.803 -3.629 1.00 87.88 111 LEU A CA 1
ATOM 873 C C . LEU A 1 111 ? -3.488 -3.427 -4.995 1.00 87.88 111 LEU A C 1
ATOM 875 O O . LEU A 1 111 ? -2.606 -4.093 -5.531 1.00 87.88 111 LEU A O 1
ATOM 879 N N . PHE A 1 112 ? -4.665 -3.179 -5.575 1.00 88.94 112 PHE A N 1
ATOM 880 C CA . PHE A 1 112 ? -5.001 -3.656 -6.913 1.00 88.94 112 PHE A CA 1
ATOM 881 C C . PHE A 1 112 ? -4.031 -3.110 -7.969 1.00 88.94 112 PHE A C 1
ATOM 883 O O . PHE A 1 112 ? -3.436 -3.890 -8.714 1.00 88.94 112 PHE A O 1
ATOM 890 N N . PHE A 1 113 ? -3.807 -1.792 -7.996 1.00 84.31 113 PHE A N 1
ATOM 891 C CA . PHE A 1 113 ? -2.870 -1.179 -8.941 1.00 84.31 113 PHE A CA 1
ATOM 892 C C . PHE A 1 113 ? -1.434 -1.664 -8.738 1.00 84.31 113 PHE A C 1
ATOM 894 O O . PHE A 1 113 ? -0.747 -1.977 -9.710 1.00 84.31 113 PHE A O 1
ATOM 901 N N . SER A 1 114 ? -0.991 -1.775 -7.486 1.00 82.44 114 SER A N 1
ATOM 902 C CA . SER A 1 114 ? 0.366 -2.215 -7.16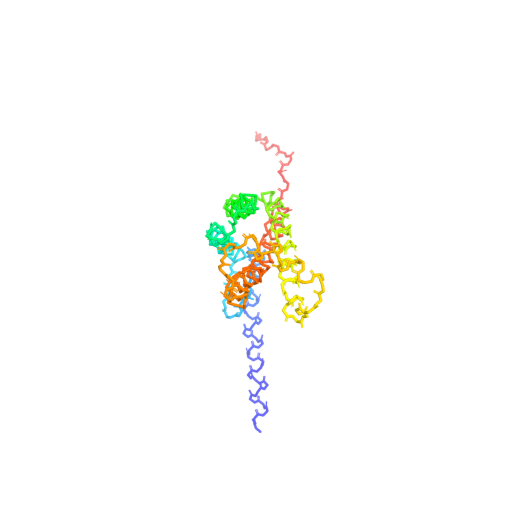8 1.00 82.44 114 SER A CA 1
ATOM 903 C C . SER A 1 114 ? 0.600 -3.685 -7.530 1.00 82.44 114 SER A C 1
ATOM 905 O O . SER A 1 114 ? 1.629 -4.028 -8.113 1.00 82.44 114 SER A O 1
ATOM 907 N N . ALA A 1 115 ? -0.376 -4.560 -7.269 1.00 85.56 115 ALA A N 1
ATOM 908 C CA . ALA A 1 115 ? -0.325 -5.963 -7.675 1.00 85.56 115 ALA A CA 1
ATOM 909 C C . ALA A 1 115 ? -0.326 -6.111 -9.203 1.00 85.56 115 ALA A C 1
ATOM 911 O O . ALA A 1 115 ? 0.464 -6.887 -9.743 1.00 85.56 115 ALA A O 1
ATOM 912 N N . PHE A 1 116 ? -1.156 -5.331 -9.904 1.00 85.12 116 PHE A N 1
ATOM 913 C CA . PHE A 1 116 ? -1.155 -5.288 -11.363 1.00 85.12 116 PHE A CA 1
ATOM 914 C C . PHE A 1 116 ? 0.219 -4.871 -11.900 1.00 85.12 116 PHE A C 1
ATOM 916 O O . PHE A 1 116 ? 0.798 -5.585 -12.718 1.00 85.12 116 PHE A O 1
ATOM 923 N N . PHE A 1 117 ? 0.792 -3.785 -11.379 1.00 77.50 117 PHE A N 1
ATOM 924 C CA . PHE A 1 117 ? 2.124 -3.318 -11.761 1.00 77.50 117 PHE A CA 1
ATOM 925 C C . PHE A 1 117 ? 3.208 -4.380 -11.515 1.00 77.50 117 PHE A C 1
ATOM 927 O O . PHE A 1 117 ? 3.973 -4.704 -12.423 1.00 77.50 117 PHE A O 1
ATOM 934 N N . CYS A 1 118 ? 3.220 -5.005 -10.334 1.00 80.06 118 CYS A N 1
ATOM 935 C CA . CYS A 1 118 ? 4.165 -6.077 -10.017 1.00 80.06 118 CYS A CA 1
ATOM 936 C C . CYS A 1 118 ? 4.004 -7.291 -10.946 1.00 80.06 118 CYS A C 1
ATOM 938 O O . CYS A 1 118 ? 5.001 -7.880 -11.358 1.00 80.06 118 CYS A O 1
ATOM 940 N N . SER A 1 119 ? 2.771 -7.661 -11.310 1.00 81.62 119 SER A N 1
ATOM 941 C CA . SER A 1 119 ? 2.516 -8.783 -12.222 1.00 81.62 119 SER A CA 1
ATOM 942 C C . SER A 1 119 ? 3.030 -8.517 -13.639 1.00 81.62 119 SER A C 1
ATOM 944 O O . SER A 1 119 ? 3.603 -9.414 -14.250 1.00 81.62 119 SER A O 1
ATOM 946 N N . GLN A 1 120 ? 2.906 -7.278 -14.128 1.00 76.00 120 GLN A N 1
ATOM 947 C CA . GLN A 1 120 ? 3.439 -6.865 -15.429 1.00 76.00 120 GLN A CA 1
ATOM 948 C C . GLN A 1 120 ? 4.969 -6.893 -15.438 1.00 76.00 120 GLN A C 1
ATOM 950 O O . GLN A 1 120 ? 5.574 -7.418 -16.372 1.00 76.00 120 GLN A O 1
ATOM 9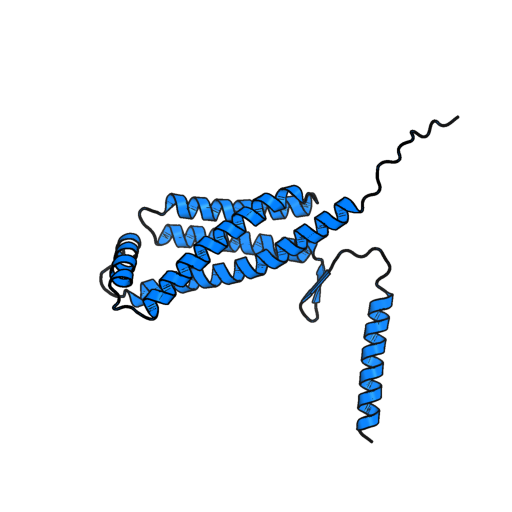55 N N . LEU A 1 121 ? 5.601 -6.397 -14.369 1.00 73.06 121 LEU A N 1
ATOM 956 C CA . LEU A 1 121 ? 7.052 -6.482 -14.215 1.00 73.06 121 LEU A CA 1
ATOM 957 C C . LEU A 1 121 ? 7.525 -7.940 -14.195 1.00 73.06 121 LEU A C 1
ATOM 959 O O . LEU A 1 121 ? 8.442 -8.295 -14.932 1.00 73.06 121 LEU A O 1
ATOM 963 N N . LEU A 1 122 ? 6.877 -8.798 -13.403 1.00 76.75 122 LEU A N 1
ATOM 964 C CA . LEU A 1 122 ? 7.221 -10.216 -13.321 1.00 76.75 122 LEU A CA 1
ATOM 965 C C . LEU A 1 122 ? 7.046 -10.927 -14.670 1.00 76.75 122 LEU A C 1
ATOM 967 O O . LEU A 1 122 ? 7.921 -11.685 -15.080 1.00 76.75 122 LEU A O 1
ATOM 971 N N . TYR A 1 123 ? 5.947 -10.661 -15.378 1.00 77.56 123 TYR A N 1
ATOM 972 C CA . TYR A 1 123 ? 5.696 -11.212 -16.708 1.00 77.56 123 TYR A CA 1
ATOM 973 C C . TYR A 1 123 ? 6.825 -10.862 -17.686 1.00 77.56 123 TYR A C 1
ATOM 975 O O . TYR A 1 123 ? 7.337 -11.748 -18.372 1.00 77.56 123 TYR A O 1
ATOM 983 N N . CYS A 1 124 ? 7.283 -9.609 -17.684 1.00 70.75 124 CYS A N 1
ATOM 984 C CA . CYS A 1 124 ? 8.380 -9.184 -18.549 1.00 70.75 124 CYS A CA 1
ATOM 985 C C . CYS A 1 124 ? 9.766 -9.646 -18.102 1.00 70.75 124 CYS A C 1
ATOM 987 O O . CYS A 1 124 ? 10.657 -9.745 -18.941 1.00 70.75 124 CYS A O 1
ATOM 989 N N . ALA A 1 125 ? 9.953 -9.995 -16.828 1.00 68.50 125 ALA A N 1
ATOM 990 C CA . ALA A 1 125 ? 11.165 -10.675 -16.381 1.00 68.50 125 ALA A CA 1
ATOM 991 C C . ALA A 1 125 ? 11.231 -12.134 -16.859 1.00 68.50 125 ALA A C 1
ATOM 993 O O . ALA A 1 125 ? 12.314 -12.623 -17.171 1.00 68.50 125 ALA A O 1
ATOM 994 N N . ILE A 1 126 ? 10.090 -12.833 -16.917 1.00 75.75 126 ILE A N 1
ATOM 995 C CA . ILE A 1 126 ? 10.028 -14.241 -17.344 1.00 75.75 126 ILE A CA 1
ATOM 996 C C . ILE A 1 126 ? 10.110 -14.360 -18.875 1.00 75.75 126 ILE A C 1
ATOM 998 O O . ILE A 1 126 ? 10.757 -15.276 -19.380 1.00 75.75 126 ILE A O 1
ATOM 1002 N N . TRP A 1 127 ? 9.487 -13.437 -19.617 1.00 75.62 127 TRP A N 1
ATOM 1003 C CA . TRP A 1 127 ? 9.479 -13.430 -21.087 1.00 75.62 127 TRP A CA 1
ATOM 1004 C C . TRP A 1 127 ? 9.907 -12.073 -21.672 1.00 75.62 127 TRP A C 1
ATOM 1006 O O . TRP A 1 127 ? 9.065 -11.331 -22.186 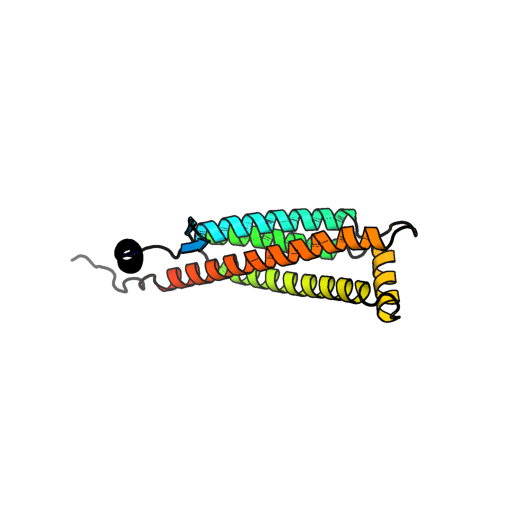1.00 75.62 127 TRP A O 1
ATOM 1016 N N . PRO A 1 128 ? 11.213 -11.752 -21.647 1.00 66.00 128 PRO A N 1
ATOM 1017 C CA . PRO A 1 128 ? 11.719 -10.457 -22.108 1.00 66.00 128 PRO A CA 1
ATOM 1018 C C . PRO A 1 128 ? 11.570 -10.229 -23.624 1.00 66.00 128 PRO A C 1
ATOM 1020 O O . PRO A 1 128 ? 11.391 -9.090 -24.048 1.00 66.00 128 PRO A O 1
ATOM 1023 N N . ASP A 1 129 ? 11.577 -11.291 -24.440 1.00 64.94 129 ASP A N 1
ATOM 1024 C CA . ASP A 1 129 ? 11.604 -11.194 -25.912 1.00 64.94 129 ASP A CA 1
ATOM 1025 C C . ASP A 1 129 ? 10.225 -10.986 -26.569 1.00 64.94 129 ASP A C 1
ATOM 1027 O O . ASP A 1 129 ? 10.120 -10.851 -27.791 1.00 64.94 129 ASP A O 1
ATOM 1031 N N . ARG A 1 130 ? 9.131 -10.962 -25.794 1.00 67.88 130 ARG A N 1
ATOM 1032 C CA . ARG A 1 130 ? 7.801 -10.675 -26.355 1.00 67.88 130 ARG A CA 1
ATOM 1033 C C . ARG A 1 130 ? 7.663 -9.193 -26.690 1.00 67.88 130 ARG A C 1
ATOM 1035 O O . ARG A 1 130 ? 7.907 -8.338 -25.843 1.00 67.88 130 ARG A O 1
ATOM 1042 N N . GLY A 1 131 ? 7.148 -8.893 -27.885 1.00 60.22 131 GLY A N 1
ATOM 1043 C CA . GLY A 1 131 ? 6.930 -7.520 -28.364 1.00 60.22 131 GLY A CA 1
ATOM 1044 C C . GLY A 1 131 ? 6.132 -6.629 -27.401 1.00 60.22 131 GLY A C 1
ATOM 1045 O O . GLY A 1 131 ? 6.485 -5.465 -27.223 1.00 60.22 131 GLY A O 1
ATOM 1046 N N . ASP A 1 132 ? 5.136 -7.186 -26.703 1.00 67.88 132 ASP A N 1
ATOM 1047 C CA . ASP A 1 132 ? 4.346 -6.460 -25.694 1.00 67.88 132 ASP A CA 1
ATOM 1048 C C . ASP A 1 132 ? 5.188 -6.053 -24.475 1.00 67.88 132 ASP A C 1
ATOM 1050 O O . ASP A 1 132 ? 5.017 -4.966 -23.920 1.00 67.88 132 ASP A O 1
ATOM 1054 N N . CYS A 1 133 ? 6.148 -6.898 -24.087 1.00 59.91 133 CYS A N 1
ATOM 1055 C CA . CYS A 1 133 ? 7.092 -6.596 -23.021 1.00 59.91 133 CYS A CA 1
ATOM 1056 C C . CYS A 1 133 ? 8.162 -5.616 -23.462 1.00 59.91 133 CYS A C 1
ATOM 1058 O O . CYS A 1 133 ? 8.511 -4.752 -22.674 1.00 59.91 133 CYS A O 1
ATOM 1060 N N . VAL A 1 134 ? 8.626 -5.665 -24.710 1.00 59.34 134 VAL A N 1
ATOM 1061 C CA . VAL A 1 134 ? 9.564 -4.669 -25.247 1.00 59.34 134 VAL A CA 1
ATOM 1062 C C . VAL A 1 134 ? 8.908 -3.286 -25.323 1.00 59.34 134 VAL A C 1
ATOM 1064 O O . VAL A 1 134 ? 9.532 -2.296 -24.946 1.00 59.34 134 VAL A O 1
ATOM 1067 N N . ALA A 1 135 ? 7.638 -3.197 -25.732 1.00 59.50 135 ALA A N 1
ATOM 1068 C CA . ALA A 1 135 ? 6.878 -1.945 -25.747 1.00 59.50 135 ALA A CA 1
ATOM 1069 C C . ALA A 1 135 ? 6.590 -1.419 -24.329 1.00 59.50 135 ALA A C 1
ATOM 1071 O O . ALA A 1 135 ? 6.781 -0.230 -24.058 1.00 59.50 135 ALA A O 1
ATOM 1072 N N . GLY A 1 136 ? 6.196 -2.306 -23.409 1.00 58.66 136 GLY A N 1
ATOM 1073 C CA . GLY A 1 136 ? 6.011 -1.987 -21.994 1.00 58.66 136 GLY A CA 1
ATOM 1074 C C . GLY A 1 136 ? 7.313 -1.542 -21.324 1.00 58.66 136 GLY A C 1
ATOM 1075 O O . GLY A 1 136 ? 7.359 -0.465 -20.734 1.00 58.66 136 GLY A O 1
ATOM 1076 N N . LEU A 1 137 ? 8.401 -2.306 -21.468 1.00 59.34 137 LEU A N 1
ATOM 1077 C CA . LEU A 1 137 ? 9.728 -1.931 -20.977 1.00 59.34 137 LEU A CA 1
ATOM 1078 C C . LEU A 1 137 ? 10.210 -0.634 -21.611 1.00 59.34 137 LEU A C 1
ATOM 1080 O O . LEU A 1 137 ? 10.838 0.142 -20.914 1.00 59.34 137 LEU A O 1
ATOM 1084 N N . ALA A 1 138 ? 9.948 -0.368 -22.892 1.00 58.94 138 ALA A N 1
ATOM 1085 C CA . ALA A 1 138 ? 10.348 0.884 -23.530 1.00 58.94 138 ALA A CA 1
ATOM 1086 C C . ALA A 1 138 ? 9.582 2.088 -22.960 1.00 58.94 138 ALA A C 1
ATOM 1088 O O . ALA A 1 138 ? 10.184 3.139 -22.732 1.00 58.94 138 ALA A O 1
ATOM 1089 N N . PHE A 1 139 ? 8.282 1.940 -22.681 1.00 61.94 139 PHE A N 1
ATOM 1090 C CA . PHE A 1 139 ? 7.487 2.943 -21.969 1.00 61.94 139 PHE A CA 1
ATOM 1091 C C . PHE A 1 139 ? 8.046 3.206 -20.564 1.00 61.94 139 PHE A C 1
ATOM 1093 O O . PHE A 1 139 ? 8.246 4.362 -20.181 1.00 61.94 139 PHE A O 1
ATOM 1100 N N . TRP A 1 140 ? 8.376 2.148 -19.822 1.00 57.88 140 TRP A N 1
ATOM 1101 C CA . TRP A 1 140 ? 8.970 2.261 -18.491 1.00 57.88 140 TRP A CA 1
ATOM 1102 C C . TRP A 1 140 ? 10.390 2.838 -18.546 1.00 57.88 140 TRP A C 1
ATOM 1104 O O . TRP A 1 140 ? 10.661 3.823 -17.874 1.00 57.88 140 TRP A O 1
ATOM 1114 N N . LYS A 1 141 ? 11.277 2.331 -19.406 1.00 58.03 141 LYS A N 1
ATOM 1115 C CA . LYS A 1 141 ? 12.656 2.814 -19.610 1.00 58.03 141 LYS A CA 1
ATOM 1116 C C . LYS A 1 141 ? 12.684 4.306 -19.950 1.00 58.03 141 LYS A C 1
ATOM 1118 O O . LYS A 1 141 ? 13.493 5.039 -19.394 1.00 58.03 141 LYS A O 1
ATOM 1123 N N . ARG A 1 142 ? 11.758 4.778 -20.796 1.00 59.62 142 ARG A N 1
ATOM 1124 C CA . ARG A 1 142 ? 11.571 6.216 -21.073 1.00 59.62 142 ARG A CA 1
ATOM 1125 C C . ARG A 1 142 ? 11.065 6.999 -19.862 1.00 59.62 142 ARG A C 1
ATOM 1127 O O . ARG A 1 142 ? 11.427 8.158 -19.707 1.00 59.62 142 ARG A O 1
ATOM 1134 N N . SER A 1 143 ? 10.243 6.383 -19.017 1.00 54.16 143 SER A N 1
ATOM 1135 C CA . SER A 1 143 ? 9.680 7.007 -17.812 1.00 54.16 143 SER A CA 1
ATOM 1136 C C . SER A 1 143 ? 10.651 7.054 -16.624 1.00 54.16 143 SER A C 1
ATOM 1138 O O . SER A 1 143 ? 10.458 7.886 -15.739 1.00 54.16 143 SER A O 1
ATOM 1140 N N . PHE A 1 144 ? 11.673 6.188 -16.613 1.00 55.31 144 PHE A N 1
ATOM 1141 C CA . PHE A 1 144 ? 12.649 6.010 -15.527 1.00 55.31 144 PHE A CA 1
ATOM 1142 C C . PHE A 1 144 ? 14.013 6.690 -15.757 1.00 55.31 144 PHE A C 1
ATOM 1144 O O . PHE A 1 144 ? 14.910 6.509 -14.943 1.00 55.31 144 PHE A O 1
ATOM 1151 N N . SER A 1 145 ? 14.182 7.469 -16.837 1.00 48.31 145 SER A N 1
ATOM 1152 C CA . SER A 1 145 ? 15.329 8.366 -17.095 1.00 48.31 145 SER A CA 1
ATOM 1153 C C . SER A 1 145 ? 16.686 7.911 -16.514 1.00 48.31 145 SER A C 1
ATOM 1155 O O . SER A 1 145 ? 17.313 8.640 -15.744 1.00 48.31 145 SER A O 1
ATOM 1157 N N . GLN A 1 146 ? 17.178 6.730 -16.890 1.00 50.22 146 GLN A N 1
ATOM 1158 C CA . GLN A 1 146 ? 18.576 6.356 -16.658 1.00 50.22 146 GLN A CA 1
ATOM 1159 C C . GLN A 1 146 ? 19.164 5.682 -17.897 1.00 50.22 146 GLN A C 1
ATOM 1161 O O . GLN A 1 146 ? 18.450 5.058 -18.682 1.00 50.22 146 GLN A O 1
ATOM 1166 N N . SER A 1 147 ? 20.461 5.927 -18.088 1.00 45.69 147 SER A N 1
ATOM 1167 C CA . SER A 1 147 ? 21.279 5.605 -19.259 1.00 45.69 147 SER A CA 1
ATOM 1168 C C . SER A 1 147 ? 21.091 4.188 -19.800 1.00 45.69 147 SER A C 1
ATOM 1170 O O . SER A 1 147 ? 20.734 3.268 -19.074 1.00 45.69 147 SER A O 1
ATOM 1172 N N . ASP A 1 148 ? 21.417 4.006 -21.081 1.00 49.88 148 ASP A N 1
ATOM 1173 C CA . ASP A 1 148 ? 21.247 2.752 -21.826 1.00 49.88 148 ASP A CA 1
ATOM 1174 C C . ASP A 1 148 ? 21.958 1.512 -21.247 1.00 49.88 148 ASP A C 1
ATOM 1176 O O . ASP A 1 148 ? 21.648 0.399 -21.672 1.00 49.88 148 ASP A O 1
ATOM 1180 N N . SER A 1 149 ? 22.844 1.669 -20.263 1.00 46.38 149 SER A N 1
ATOM 1181 C CA . SER A 1 149 ? 23.493 0.579 -19.535 1.00 46.38 149 SER A CA 1
ATOM 1182 C C . SER A 1 149 ? 22.740 0.228 -18.239 1.00 46.38 149 SER A C 1
ATOM 1184 O O . SER A 1 149 ? 22.659 1.055 -17.336 1.00 46.38 149 SER A O 1
ATOM 1186 N N . ASP A 1 150 ? 22.260 -1.019 -18.156 1.00 51.16 150 ASP A N 1
ATOM 1187 C CA . ASP A 1 150 ? 21.709 -1.734 -16.982 1.00 51.16 150 ASP A CA 1
ATOM 1188 C C . ASP A 1 150 ? 20.190 -1.689 -16.730 1.00 51.16 150 ASP A C 1
ATOM 1190 O O . ASP A 1 150 ? 19.702 -1.435 -15.625 1.00 51.16 150 ASP A O 1
ATOM 1194 N N . SER A 1 151 ? 19.417 -2.111 -17.739 1.00 56.91 151 SER A N 1
ATOM 1195 C CA . SER A 1 151 ? 17.984 -2.436 -17.609 1.00 56.91 151 SER A CA 1
ATOM 1196 C C . SER A 1 151 ? 17.666 -3.423 -16.472 1.00 56.91 151 SER A C 1
ATOM 1198 O O . SER A 1 151 ? 16.600 -3.332 -15.864 1.00 56.91 151 SER A O 1
ATOM 1200 N N . PHE A 1 152 ? 18.585 -4.339 -16.145 1.00 58.59 152 PHE A N 1
ATOM 1201 C CA . PHE A 1 152 ? 18.406 -5.337 -15.086 1.00 58.59 152 PHE A CA 1
ATOM 1202 C C . PHE A 1 152 ? 18.501 -4.743 -13.670 1.00 58.59 152 PHE A C 1
ATOM 1204 O O . PHE A 1 152 ? 17.703 -5.089 -12.799 1.00 58.59 152 PHE A O 1
ATOM 1211 N N . ILE A 1 153 ? 19.430 -3.812 -13.432 1.00 59.38 153 ILE A N 1
ATOM 1212 C CA . ILE A 1 153 ? 19.599 -3.174 -12.116 1.00 59.38 153 ILE A CA 1
ATOM 1213 C C . ILE A 1 153 ? 18.422 -2.242 -11.837 1.00 59.38 153 ILE A C 1
ATOM 1215 O O . ILE A 1 153 ? 17.844 -2.294 -10.753 1.00 59.38 153 ILE A O 1
ATOM 1219 N N . VAL A 1 154 ? 17.994 -1.465 -12.836 1.00 59.28 154 VAL A N 1
ATOM 1220 C CA . VAL A 1 154 ? 16.793 -0.620 -12.738 1.00 59.28 154 VAL A CA 1
ATOM 1221 C C . VAL A 1 154 ? 15.553 -1.472 -12.451 1.00 59.28 154 VAL A C 1
ATOM 1223 O O . VAL A 1 154 ? 14.720 -1.086 -11.631 1.00 59.28 154 VAL A O 1
ATOM 1226 N N . PHE A 1 155 ? 15.450 -2.658 -13.056 1.00 63.34 155 PHE A N 1
ATOM 1227 C CA . PHE A 1 155 ? 14.357 -3.588 -12.785 1.00 63.34 155 PHE A CA 1
ATOM 1228 C C . PHE A 1 155 ? 14.354 -4.069 -11.328 1.00 63.34 155 PHE A C 1
ATOM 1230 O O . PHE A 1 155 ? 13.325 -3.979 -10.667 1.00 63.34 155 PHE A O 1
ATOM 1237 N N . ILE A 1 156 ? 15.492 -4.512 -10.788 1.00 65.69 156 ILE A N 1
ATOM 1238 C CA . ILE A 1 156 ? 15.597 -4.975 -9.392 1.00 65.69 156 ILE A CA 1
ATOM 1239 C C . ILE A 1 156 ? 15.317 -3.841 -8.397 1.00 65.69 156 ILE A C 1
ATOM 1241 O O . ILE A 1 156 ? 14.549 -4.027 -7.449 1.00 65.69 156 ILE A O 1
ATOM 1245 N N . VAL A 1 157 ? 15.909 -2.665 -8.625 1.00 67.00 157 VAL A N 1
ATOM 1246 C CA . VAL A 1 157 ? 15.796 -1.493 -7.741 1.00 67.00 157 VAL A CA 1
ATOM 1247 C C . VAL A 1 157 ? 14.360 -0.976 -7.660 1.00 67.00 157 VAL A C 1
ATOM 1249 O O . VAL A 1 157 ? 13.974 -0.469 -6.614 1.00 67.00 157 VAL A O 1
ATOM 1252 N N . ASN A 1 158 ? 13.548 -1.151 -8.707 1.00 69.50 158 ASN A N 1
ATOM 1253 C CA . ASN A 1 158 ? 12.134 -0.767 -8.693 1.00 69.50 158 ASN A CA 1
ATOM 1254 C C . ASN A 1 158 ? 11.208 -1.928 -8.292 1.00 69.50 158 ASN A C 1
ATOM 1256 O O . ASN A 1 158 ? 10.255 -1.732 -7.542 1.00 69.50 158 ASN A O 1
ATOM 1260 N N . PHE A 1 159 ? 11.473 -3.158 -8.730 1.00 72.19 159 PHE A N 1
ATOM 1261 C CA . PHE A 1 159 ? 10.599 -4.299 -8.451 1.00 72.19 159 PHE A CA 1
ATOM 1262 C C . PHE A 1 159 ? 10.560 -4.656 -6.961 1.00 72.19 159 PHE A C 1
ATOM 1264 O O . PHE A 1 159 ? 9.485 -4.920 -6.418 1.00 72.19 159 PHE A O 1
ATOM 1271 N N . ILE A 1 160 ? 11.708 -4.651 -6.276 1.00 78.25 160 ILE A N 1
ATOM 1272 C CA . ILE A 1 160 ? 11.788 -5.070 -4.869 1.00 78.25 160 ILE A CA 1
ATOM 1273 C C . ILE A 1 160 ? 11.015 -4.115 -3.940 1.00 78.25 160 ILE A C 1
ATOM 1275 O O . ILE A 1 160 ? 10.167 -4.605 -3.191 1.00 78.25 160 ILE A O 1
ATOM 1279 N N . PRO A 1 161 ? 11.212 -2.781 -3.975 1.00 76.38 161 PRO A N 1
ATOM 1280 C CA . PRO A 1 161 ? 10.467 -1.870 -3.102 1.00 76.38 161 PRO A CA 1
ATOM 1281 C C . PRO A 1 161 ? 8.952 -1.907 -3.340 1.00 76.38 161 PRO A C 1
ATOM 1283 O O . PRO A 1 161 ? 8.168 -1.900 -2.386 1.00 76.38 161 PRO A O 1
ATOM 1286 N N . TRP A 1 162 ? 8.521 -2.003 -4.600 1.00 76.81 162 TRP A N 1
ATOM 1287 C CA . TRP A 1 162 ? 7.101 -2.075 -4.947 1.00 76.81 162 TRP A CA 1
ATOM 1288 C C . TRP A 1 162 ? 6.464 -3.400 -4.513 1.00 76.81 162 TRP A C 1
ATOM 1290 O O . TRP A 1 162 ? 5.418 -3.395 -3.863 1.00 76.81 162 TRP A O 1
ATOM 1300 N N . SER A 1 163 ? 7.101 -4.541 -4.780 1.00 81.19 163 SER A N 1
ATOM 1301 C CA . SER A 1 163 ? 6.572 -5.853 -4.377 1.00 81.19 163 SER A CA 1
ATOM 1302 C C . SER A 1 163 ? 6.550 -6.034 -2.856 1.00 81.19 163 SER A C 1
ATOM 1304 O O . SER A 1 163 ? 5.532 -6.457 -2.301 1.00 81.19 163 SER A O 1
ATOM 1306 N N . LEU A 1 164 ? 7.619 -5.631 -2.161 1.00 85.00 164 LEU A N 1
ATOM 1307 C CA . LEU A 1 164 ? 7.699 -5.702 -0.703 1.00 85.00 164 LEU A CA 1
ATOM 1308 C C . LEU A 1 164 ? 6.657 -4.794 -0.038 1.00 85.00 164 LEU A C 1
ATOM 1310 O O . LEU A 1 164 ? 5.940 -5.242 0.857 1.00 85.00 164 LEU A O 1
ATOM 1314 N N . SER A 1 165 ? 6.513 -3.545 -0.496 1.00 84.88 165 SER A N 1
ATOM 1315 C CA . SER A 1 165 ? 5.492 -2.635 0.043 1.00 84.88 165 SER A CA 1
ATOM 1316 C C . SER A 1 165 ? 4.070 -3.130 -0.239 1.00 84.88 165 SER A C 1
ATOM 1318 O O . SER A 1 165 ? 3.187 -2.977 0.602 1.00 84.88 165 SER A O 1
ATOM 1320 N N . THR A 1 166 ? 3.829 -3.774 -1.386 1.00 86.38 166 THR A N 1
ATOM 1321 C CA . THR A 1 166 ? 2.534 -4.396 -1.712 1.00 86.38 166 THR A CA 1
ATOM 1322 C C . THR A 1 166 ? 2.201 -5.515 -0.736 1.00 86.38 166 THR A C 1
ATOM 1324 O O . THR A 1 166 ? 1.111 -5.523 -0.165 1.00 86.38 166 THR A O 1
ATOM 1327 N N . ALA A 1 167 ? 3.145 -6.426 -0.495 1.00 87.06 167 ALA A N 1
ATOM 1328 C CA . ALA A 1 167 ? 2.957 -7.535 0.432 1.00 87.06 167 ALA A CA 1
ATOM 1329 C C . ALA A 1 167 ? 2.724 -7.045 1.870 1.00 87.06 167 ALA A C 1
ATOM 1331 O O . ALA A 1 167 ? 1.778 -7.479 2.527 1.00 87.06 167 ALA A O 1
ATOM 1332 N N . LEU A 1 168 ? 3.544 -6.102 2.346 1.00 87.50 168 LEU A N 1
ATOM 1333 C CA . LEU A 1 168 ? 3.430 -5.553 3.699 1.00 87.50 168 LEU A CA 1
ATOM 1334 C C . LEU A 1 168 ? 2.105 -4.819 3.915 1.00 87.50 168 LEU A C 1
ATOM 1336 O O . LEU A 1 168 ? 1.424 -5.067 4.911 1.00 87.50 168 LEU A O 1
ATOM 1340 N N . ILE A 1 169 ? 1.700 -3.968 2.971 1.00 86.94 169 ILE A N 1
ATOM 1341 C CA . ILE A 1 169 ? 0.423 -3.251 3.065 1.00 86.94 169 ILE A CA 1
ATOM 1342 C C . ILE A 1 169 ? -0.751 -4.218 2.932 1.00 86.94 169 ILE A C 1
ATOM 1344 O O . ILE A 1 169 ? -1.727 -4.056 3.651 1.00 86.94 169 ILE A O 1
ATOM 1348 N N . GLY A 1 170 ? -0.651 -5.284 2.133 1.00 87.50 170 GLY A N 1
ATOM 1349 C CA . GLY A 1 170 ? -1.665 -6.342 2.095 1.00 87.50 170 GLY A CA 1
ATOM 1350 C C . GLY A 1 170 ? -1.832 -7.057 3.443 1.00 87.50 170 GLY A C 1
ATOM 1351 O O . GLY A 1 170 ? -2.952 -7.256 3.919 1.00 87.50 170 GLY A O 1
ATOM 1352 N N . CYS A 1 171 ? -0.725 -7.387 4.111 1.00 87.25 171 CYS A N 1
ATOM 1353 C CA . CYS A 1 171 ? -0.747 -7.978 5.451 1.00 87.25 171 CYS A CA 1
ATOM 1354 C C . CYS A 1 171 ? -1.372 -7.033 6.486 1.00 87.25 171 CYS A C 1
ATOM 1356 O O . CYS A 1 171 ? -2.235 -7.438 7.270 1.00 87.25 171 CYS A O 1
ATOM 1358 N N . HIS A 1 172 ? -0.968 -5.764 6.488 1.00 87.75 172 HIS A N 1
ATOM 1359 C CA . HIS A 1 172 ? -1.503 -4.767 7.410 1.00 87.75 172 HIS A CA 1
ATOM 1360 C C . HIS A 1 172 ? -2.962 -4.410 7.114 1.00 87.75 172 HIS A C 1
ATOM 1362 O O . HIS A 1 172 ? -3.739 -4.241 8.054 1.00 87.75 172 HIS A O 1
ATOM 1368 N N . TYR A 1 173 ? -3.367 -4.391 5.844 1.00 86.88 173 TYR A N 1
ATOM 1369 C CA . TYR A 1 173 ? -4.751 -4.212 5.414 1.00 86.88 173 TYR A CA 1
ATOM 1370 C C . TYR A 1 173 ? -5.674 -5.228 6.085 1.00 86.88 173 TYR A C 1
ATOM 1372 O O . TYR A 1 173 ? -6.704 -4.862 6.650 1.00 86.88 173 TYR A O 1
ATOM 1380 N N . TYR A 1 174 ? -5.273 -6.502 6.116 1.00 86.88 174 TYR A N 1
ATOM 1381 C CA . TYR A 1 174 ? -6.031 -7.546 6.804 1.00 86.88 174 TYR A CA 1
ATOM 1382 C C . TYR A 1 174 ? -6.184 -7.268 8.309 1.00 86.88 174 TYR A C 1
ATOM 1384 O O . TYR A 1 174 ? -7.269 -7.448 8.873 1.00 86.88 174 TYR A O 1
ATOM 1392 N N . VAL A 1 175 ? -5.125 -6.792 8.973 1.00 85.69 175 VAL A N 1
ATOM 1393 C CA . VAL A 1 175 ? -5.176 -6.420 10.397 1.00 85.69 175 VAL A CA 1
ATOM 1394 C C . VAL A 1 175 ? -6.127 -5.242 10.618 1.00 85.69 175 VAL A C 1
ATOM 1396 O O . VAL A 1 175 ? -7.002 -5.327 11.482 1.00 85.69 175 VAL A O 1
ATOM 1399 N N . ILE A 1 176 ? -6.019 -4.187 9.806 1.00 84.75 176 ILE A N 1
ATOM 1400 C CA . ILE A 1 176 ? -6.870 -2.991 9.884 1.00 84.75 176 ILE A CA 1
ATOM 1401 C C . ILE A 1 176 ? -8.335 -3.346 9.609 1.00 84.75 176 ILE A C 1
ATOM 1403 O O . ILE A 1 176 ? -9.221 -2.908 10.344 1.00 84.75 176 ILE A O 1
ATOM 1407 N N . PHE A 1 177 ? -8.608 -4.205 8.626 1.00 87.00 177 PHE A N 1
ATOM 1408 C CA . PHE A 1 177 ? -9.951 -4.701 8.324 1.00 87.00 177 PHE A CA 1
ATOM 1409 C C . PHE A 1 177 ? -10.571 -5.457 9.508 1.00 87.00 177 PHE A C 1
ATOM 1411 O O . PHE A 1 177 ? -11.748 -5.276 9.837 1.00 87.00 177 PHE A O 1
ATOM 1418 N N . ARG A 1 178 ? -9.789 -6.288 10.209 1.00 82.06 178 ARG A N 1
ATOM 1419 C CA . ARG A 1 178 ? -10.266 -6.944 11.437 1.00 82.06 178 ARG A CA 1
ATOM 1420 C C . ARG A 1 178 ? -10.475 -5.948 12.578 1.00 82.06 178 ARG A C 1
ATOM 1422 O O . ARG A 1 178 ? -11.454 -6.099 13.307 1.00 82.06 178 ARG A O 1
ATOM 1429 N N . GLY A 1 179 ? -9.631 -4.923 12.691 1.00 81.19 179 GLY A N 1
ATOM 1430 C CA . GLY A 1 179 ? -9.820 -3.785 13.597 1.00 81.19 179 GLY A CA 1
ATOM 1431 C C . GLY A 1 179 ? -11.129 -3.038 13.364 1.00 81.19 179 GLY A C 1
ATOM 1432 O O . GLY A 1 179 ? -11.892 -2.819 14.303 1.00 81.19 179 GLY A O 1
ATOM 1433 N N . PHE A 1 180 ? -11.434 -2.722 12.105 1.00 83.69 180 PHE A N 1
ATOM 1434 C CA . PHE A 1 180 ? -12.701 -2.119 11.695 1.00 83.69 180 PHE A CA 1
ATOM 1435 C C . PHE A 1 180 ? -13.898 -2.983 12.106 1.00 83.69 180 PHE A C 1
ATOM 1437 O O . PHE A 1 180 ? -14.827 -2.497 12.751 1.00 83.69 180 PHE A O 1
ATOM 1444 N N . ASN A 1 181 ? -13.867 -4.279 11.788 1.00 83.69 181 ASN A N 1
ATOM 1445 C CA . ASN A 1 181 ? -14.958 -5.191 12.131 1.00 83.69 181 ASN A CA 1
ATOM 1446 C C . ASN A 1 181 ? -15.149 -5.341 13.646 1.00 83.69 181 ASN A C 1
ATOM 1448 O O . ASN A 1 181 ? -16.282 -5.477 14.104 1.00 83.69 181 ASN A O 1
ATOM 1452 N N . ALA A 1 182 ? -14.066 -5.322 14.423 1.00 78.31 182 ALA A N 1
ATOM 1453 C CA . ALA A 1 182 ? -14.123 -5.352 15.879 1.00 78.31 182 ALA A CA 1
ATOM 1454 C C . ALA A 1 182 ? -14.784 -4.092 16.455 1.00 78.31 182 ALA A C 1
ATOM 1456 O O . ALA A 1 182 ? -15.782 -4.211 17.163 1.00 78.31 182 ALA A O 1
ATOM 1457 N N . LEU A 1 183 ? -14.304 -2.902 16.076 1.00 75.31 183 LEU A N 1
ATOM 1458 C CA . LEU A 1 183 ? -14.900 -1.623 16.480 1.00 75.31 183 LEU A CA 1
ATOM 1459 C C . LEU A 1 183 ? -16.379 -1.543 16.104 1.00 75.31 183 LEU A C 1
ATOM 1461 O O . LEU A 1 183 ? -17.219 -1.163 16.914 1.00 75.31 183 LEU A O 1
ATOM 1465 N N . ARG A 1 184 ? -16.716 -1.934 14.873 1.00 79.06 184 ARG A N 1
ATOM 1466 C CA . ARG A 1 184 ? -18.093 -1.912 14.383 1.00 79.06 184 ARG A CA 1
ATOM 1467 C C . ARG A 1 184 ? -18.999 -2.824 15.217 1.00 79.06 184 ARG A C 1
ATOM 1469 O O . ARG A 1 184 ? -20.098 -2.418 15.576 1.00 79.06 184 ARG A O 1
ATOM 1476 N N . LYS A 1 185 ? -18.534 -4.025 15.579 1.00 75.69 185 LYS A N 1
ATOM 1477 C CA . LYS A 1 185 ? -19.268 -4.943 16.468 1.00 75.69 185 LYS A CA 1
ATOM 1478 C C . LYS A 1 185 ? -19.453 -4.380 17.877 1.00 75.69 185 LYS A C 1
ATOM 1480 O O . LYS A 1 185 ? -20.500 -4.611 18.467 1.00 75.69 185 LYS A O 1
ATOM 1485 N N . GLU A 1 186 ? -18.467 -3.668 18.417 1.00 66.75 186 GLU A N 1
ATOM 1486 C CA . GLU A 1 186 ? -18.569 -3.033 19.737 1.00 66.75 186 GLU A CA 1
ATOM 1487 C C . GLU A 1 186 ? -19.546 -1.853 19.738 1.00 66.75 186 GLU A C 1
ATOM 1489 O O . GLU A 1 186 ? -20.363 -1.747 20.649 1.00 66.75 186 GLU A O 1
ATOM 1494 N N . VAL A 1 187 ? -19.542 -1.017 18.695 1.00 57.25 187 VAL A N 1
ATOM 1495 C CA . VAL A 1 187 ? -20.489 0.103 18.544 1.00 57.25 187 VAL A CA 1
ATOM 1496 C C . VAL A 1 187 ? -21.939 -0.390 18.468 1.00 57.25 187 VAL A C 1
ATOM 1498 O O . VAL A 1 187 ? -22.810 0.192 19.106 1.00 57.25 187 VAL A O 1
ATOM 1501 N N . TYR A 1 188 ? -22.210 -1.497 17.769 1.00 54.53 188 TYR A N 1
ATOM 1502 C CA . TYR A 1 188 ? -23.560 -2.082 17.709 1.00 54.53 188 TYR A CA 1
ATOM 1503 C C . TYR A 1 188 ? -23.982 -2.859 18.968 1.00 54.53 188 TYR A C 1
ATOM 1505 O O . TYR A 1 188 ? -25.132 -3.283 19.052 1.00 54.53 188 TYR A O 1
ATOM 1513 N N . LYS A 1 189 ? -23.086 -3.059 19.944 1.00 52.56 189 LYS A N 1
ATOM 1514 C CA . LYS A 1 189 ? -23.410 -3.654 21.253 1.00 52.56 189 LYS A CA 1
ATOM 1515 C C . LYS A 1 189 ? -23.802 -2.619 22.311 1.00 52.56 189 LYS A C 1
ATOM 1517 O O . LYS A 1 189 ? -24.196 -3.015 23.406 1.00 52.56 189 LYS A O 1
ATOM 1522 N N . TRP A 1 190 ? -23.699 -1.320 22.022 1.00 38.50 190 TRP A N 1
ATOM 1523 C CA . TRP A 1 190 ? -24.184 -0.293 22.942 1.00 38.50 190 TRP A CA 1
ATOM 1524 C C . TRP A 1 190 ? -25.707 -0.411 23.093 1.00 38.50 190 TRP A C 1
ATOM 1526 O O . TRP A 1 190 ? -26.408 -0.428 22.077 1.00 38.50 190 TRP A O 1
ATOM 1536 N N . PRO A 1 191 ? -26.239 -0.506 24.325 1.00 41.25 191 PRO A N 1
ATOM 1537 C CA . PRO A 1 191 ? -27.677 -0.592 24.525 1.00 41.25 191 PRO A CA 1
ATOM 1538 C C . PRO A 1 191 ? -28.350 0.676 23.988 1.00 41.25 191 PRO A C 1
ATOM 1540 O O . PRO A 1 191 ? -27.818 1.783 24.107 1.00 41.25 191 PRO A O 1
ATOM 1543 N N . SER A 1 192 ? -29.531 0.518 23.391 1.00 49.12 192 SER A N 1
ATOM 1544 C CA . SER A 1 192 ? -30.376 1.644 22.987 1.00 49.12 192 SER A CA 1
ATOM 1545 C C . SER A 1 192 ? -30.621 2.568 24.182 1.00 49.12 192 SER A C 1
ATOM 1547 O O . SER A 1 192 ? -30.900 2.075 25.277 1.00 49.12 192 SER A O 1
ATOM 1549 N N . ARG A 1 193 ? -30.530 3.895 23.968 1.00 46.16 193 ARG A N 1
ATOM 1550 C CA . ARG A 1 193 ? -30.863 4.923 24.976 1.00 46.16 193 ARG A CA 1
ATOM 1551 C C . ARG A 1 193 ? -32.126 4.505 25.741 1.00 46.16 193 ARG A C 1
ATOM 1553 O O . ARG A 1 193 ? -33.110 4.167 25.078 1.00 46.16 193 ARG A O 1
ATOM 1560 N N . PRO A 1 194 ? -32.136 4.551 27.084 1.00 46.19 194 PRO A N 1
ATOM 1561 C CA . PRO A 1 194 ? -33.357 4.298 27.831 1.00 46.19 194 PRO A CA 1
ATOM 1562 C C . PRO A 1 194 ? -34.428 5.284 27.353 1.00 46.19 194 PRO A C 1
ATOM 1564 O O . PRO A 1 194 ? -34.232 6.497 27.360 1.00 46.19 194 PRO A O 1
ATOM 1567 N N . SER A 1 195 ? -35.544 4.745 26.869 1.00 51.53 195 SER A N 1
ATOM 1568 C CA . SER A 1 195 ? -36.626 5.487 26.216 1.00 51.53 195 SER A CA 1
ATOM 1569 C C . SER A 1 195 ? -37.581 6.162 27.200 1.00 51.53 195 SER A C 1
ATOM 1571 O O . SER A 1 195 ? -38.691 6.529 26.820 1.00 51.53 195 SER A O 1
ATOM 1573 N N . LYS A 1 196 ? -37.197 6.300 28.471 1.00 45.59 196 LYS A N 1
ATOM 1574 C CA . LYS A 1 196 ? -38.026 6.954 29.478 1.00 45.59 196 LYS A CA 1
ATOM 1575 C C . LYS A 1 196 ? -37.196 7.976 30.249 1.00 45.59 196 LYS A C 1
ATOM 1577 O O . LYS A 1 196 ? -36.198 7.577 30.851 1.00 45.59 196 LYS A O 1
ATOM 1582 N N . PRO A 1 197 ? -37.579 9.266 30.239 1.00 45.53 197 PRO A N 1
ATOM 1583 C CA . PRO A 1 197 ? -37.089 10.179 31.252 1.00 45.53 197 PRO A CA 1
ATOM 1584 C C . PRO A 1 197 ? -37.586 9.654 32.599 1.00 45.53 197 PRO A C 1
ATOM 1586 O O . PRO A 1 197 ? -38.770 9.356 32.758 1.00 45.53 197 PRO A O 1
ATOM 1589 N N . ILE A 1 198 ? -36.660 9.477 33.535 1.00 49.22 198 ILE A N 1
ATOM 1590 C CA . ILE A 1 198 ? -36.999 9.310 34.942 1.00 49.22 198 ILE A CA 1
ATOM 1591 C C . ILE A 1 198 ? -37.563 10.672 35.352 1.00 49.22 198 ILE A C 1
ATOM 1593 O O . ILE A 1 198 ? -36.831 11.655 35.421 1.00 49.22 198 ILE A O 1
ATOM 1597 N N . VAL A 1 199 ? -38.887 10.749 35.453 1.00 48.00 199 VAL A N 1
ATOM 1598 C CA . VAL A 1 199 ? -39.564 11.824 36.170 1.00 48.00 199 VAL A CA 1
ATOM 1599 C C . VAL A 1 199 ? -39.584 11.338 37.609 1.00 48.00 199 VAL A C 1
ATOM 1601 O O . VAL A 1 199 ? -40.290 10.379 37.914 1.00 48.00 199 VAL A O 1
ATOM 1604 N N . ASP A 1 200 ? -38.718 11.918 38.432 1.00 43.81 200 ASP A N 1
ATOM 1605 C CA . ASP A 1 200 ? -38.767 11.741 39.878 1.00 43.81 200 ASP A CA 1
ATOM 1606 C C . ASP A 1 200 ? -40.041 12.449 40.384 1.00 43.81 200 ASP A C 1
ATOM 1608 O O . ASP A 1 200 ? -40.182 13.661 40.198 1.00 43.81 200 ASP A O 1
ATOM 1612 N N . GLU A 1 201 ? -40.980 11.682 40.948 1.00 42.31 201 GLU A N 1
ATOM 1613 C CA . GLU A 1 201 ? -42.042 12.179 41.844 1.00 42.31 201 GLU A CA 1
ATOM 1614 C C . GLU A 1 201 ? -41.592 12.044 43.302 1.00 42.31 201 GLU A C 1
ATOM 1616 O O . GLU A 1 201 ? -41.014 10.984 43.647 1.00 42.31 201 GLU A O 1
#

Radius of gyration: 24.8 Å; chains: 1; bounding box: 66×60×70 Å

Sequence (201 aa):
MQLARFETLAISIKQNFKQLSSMDAENRPPTFCCGPFRVSIGTATYVSAVNCFVLELFLAGHSLAFFSYLHYYAVLFVLACAFSHLLVIYGQYNRNPNLFAPCLSLDGIRLFFSAFFCSQLLYCAIWPDRGDCVAGLAFWKRSFSQSDSDSFIVFIVNFIPWSLSTALIGCHYYVIFRGFNALRKEVYKWPSRPSKPIVDE

Secondary structure (DSSP, 8-state):
--HHHHHHHHHHHHHHHHHHHTT--S-PPPEEEETTEEEEHHHHHHHHHHHHHHHHHHHHHHHHHH-SSSHHHHHHHHHHHHHHHHHHHHHHHTT-GGGHHHHHHHHHHHHHHHHHHHHHHHHHHH-TTSHHHHHHHHHHHHHTT--SS-HHHHHHHHHHHHHHHHHHHHHHHHHHHHHHHHHHHHHTTSPP--SS-----

Foldseek 3Di:
DVVVVVVVVVVVVVVVVVVVVVVPPDDDADWDDPDPDTHHLLRLLLVLLVVLLVLLVVVLVVLVVFFDPVRPVVSVLSNVLSVLSVLLNVCSVVLNLVSNVVSLVSLVVVLVVLVVVLVLLVVCVVPVPDPVSVVVLVVVVVGGDDDPPPSPVVSCSPNVSSVVSSVSSVVSSVSNVVSSVSSVVVVVPPDDDDPDDPPDD